Protein AF-A0A077SMU8-F1 (afdb_monomer)

Nearest PDB structures (foldseek):
  8tzp-assembly1_A  TM=6.523E-01  e=1.830E-11  Homo sapiens
  4f0a-assembly1_B  TM=5.949E-01  e=2.517E-11  Xenopus laevis
  8tzr-assembly1_A  TM=6.432E-01  e=3.222E-10  Homo sapiens
  7kc4-assembly1_D  TM=6.720E-01  e=1.859E-09  Homo sapiens

Sequence (281 aa):
MAVQECRTRFAQRQWNCVVKPRSMLRNALRQGSPEAGFVAASQMAGVAYSLLEACKREQFAGGYCGGNATTLSDRARGAAGSAAARWGQLQHTLQTLRVYMLLDDEAENDLAKARRLNSDIGLQVVLNMMSEYCGCRPSPGATCSLTCLGSTLSFSRVSKTIMSLYYSSVLLETNSSTDGTSQENTTNISLVHLQTPDYCQESHALGSPGTRGRRCEMRTIAQEVVNETGPHQDGACQYLCCGRGQRFETFRSPYKCLCSWSIAGFKCQTCHATRRLYFCL

InterPro domains:
  IPR005817 Wnt [PF00110] (1-280)
  IPR005817 Wnt [PTHR12027] (1-280)
  IPR005817 Wnt [SM00097] (1-281)

Mean predicted aligned error: 11.38 Å

Organism: NCBI:txid27933

Secondary structure (DSSP, 8-state):
-HHHHHHHHHTTSSS-S--SSHHHHHHHTTTT-HHHHHHHHHHHHHHHHHHHHHHHTT---SSTTS----SHHHHHTS-TTSHHHHHHHHHHHHHHHHHHHTTT--S-SHHHHHHHHHHHHHHHHHHHHHHTTEEE-PPTTS---EEE-SPPPPHHHHHHHHHHHHHT-EE----------------S---EES-----SSEETTTTEE-STT-EEB---GGG----TT-S--TTBHHHHTTTS-EEEEEEEEEEEEEEEEETTEEEEEEEEEEEEEEEE-

Radius of gyration: 24.4 Å; Cα contacts (8 Å, |Δi|>4): 422; chains: 1; bounding box: 60×56×70 Å

Solvent-accessible surface area (backbone atoms only — not comparable to full-atom values): 16009 Å² total; per-residue (Å²): 108,41,69,56,51,43,29,64,75,20,59,46,39,52,61,33,72,71,44,82,58,69,68,22,43,56,33,24,55,68,58,27,19,52,66,27,18,46,50,35,11,36,46,37,23,40,54,48,49,52,52,51,54,36,45,75,66,65,71,64,90,77,36,66,57,41,49,72,61,85,46,78,69,36,64,75,62,65,45,53,74,28,34,67,45,18,50,51,43,31,53,50,49,50,57,53,50,52,52,66,77,48,64,88,54,84,54,99,42,72,56,45,51,34,45,49,55,12,25,50,50,18,39,48,54,45,53,57,64,42,53,78,40,41,39,73,62,70,54,94,94,50,80,35,49,69,44,58,52,92,68,77,83,50,71,67,57,56,49,51,55,51,48,57,23,44,78,59,44,39,79,56,82,85,73,97,62,99,69,99,78,78,82,68,85,65,88,63,87,53,30,34,19,71,44,85,80,83,32,59,53,65,32,68,65,60,28,24,81,24,22,58,67,39,76,32,41,86,77,55,86,88,63,74,70,78,56,98,75,61,97,68,64,67,24,22,38,76,63,38,21,66,78,62,47,68,48,74,47,85,44,77,44,78,45,82,37,84,69,46,80,52,98,93,44,79,48,60,45,83,42,75,46,79,45,78,48,34,24,17,82

pLDDT: mean 77.64, std 17.82, range [36.31, 96.19]

Structure (mmCIF, N/CA/C/O backbone):
data_AF-A0A077SMU8-F1
#
_entry.id   AF-A0A077SMU8-F1
#
loop_
_atom_site.group_PDB
_atom_site.id
_atom_site.type_symbol
_atom_site.label_atom_id
_atom_site.label_alt_id
_atom_site.label_comp_id
_atom_site.label_asym_id
_atom_site.label_entity_id
_atom_site.label_seq_id
_atom_site.pdbx_PDB_ins_code
_atom_site.Cartn_x
_atom_site.Cartn_y
_atom_site.Cartn_z
_atom_site.occupancy
_atom_site.B_iso_or_equiv
_atom_site.auth_seq_id
_atom_site.auth_comp_id
_atom_site.auth_asym_id
_atom_site.auth_atom_id
_atom_site.pdbx_PDB_model_num
ATOM 1 N N . MET A 1 1 ? 1.283 -12.281 -3.930 1.00 87.12 1 MET A N 1
ATOM 2 C CA . MET A 1 1 ? 2.094 -11.402 -3.055 1.00 87.12 1 MET A CA 1
ATOM 3 C C . MET A 1 1 ? 1.603 -9.953 -3.036 1.00 87.12 1 MET A C 1
ATOM 5 O O . MET A 1 1 ? 1.148 -9.537 -1.983 1.00 87.12 1 MET A O 1
ATOM 9 N N . ALA A 1 2 ? 1.578 -9.218 -4.158 1.00 88.69 2 ALA A N 1
ATOM 10 C CA . ALA A 1 2 ? 1.186 -7.796 -4.201 1.00 88.69 2 ALA A CA 1
ATOM 11 C C . ALA A 1 2 ? -0.159 -7.474 -3.519 1.00 88.69 2 ALA A C 1
ATOM 13 O O . ALA A 1 2 ? -0.223 -6.624 -2.638 1.00 88.69 2 ALA A O 1
ATOM 14 N N . VAL A 1 3 ? -1.223 -8.214 -3.849 1.00 86.88 3 VAL A N 1
ATOM 15 C CA . VAL A 1 3 ? -2.557 -8.028 -3.240 1.00 86.88 3 VAL A CA 1
ATOM 16 C C . VAL A 1 3 ? -2.555 -8.291 -1.730 1.00 86.88 3 VAL A C 1
ATOM 18 O O . VAL A 1 3 ? -3.261 -7.622 -0.982 1.00 86.88 3 VAL A O 1
ATOM 21 N N . GLN A 1 4 ? -1.772 -9.269 -1.272 1.00 89.38 4 GLN A N 1
ATOM 22 C CA . GLN A 1 4 ? -1.683 -9.597 0.149 1.00 89.38 4 GLN A CA 1
ATOM 23 C C . GLN A 1 4 ? -0.966 -8.486 0.913 1.00 89.38 4 GLN A C 1
ATOM 25 O O . GLN A 1 4 ? -1.491 -8.029 1.920 1.00 89.38 4 GLN A O 1
ATOM 30 N N . GLU A 1 5 ? 0.173 -8.008 0.408 1.00 92.62 5 GLU A N 1
ATOM 31 C CA . GLU A 1 5 ? 0.863 -6.868 1.015 1.00 92.62 5 GLU A CA 1
ATOM 32 C C . GLU A 1 5 ? -0.008 -5.614 1.002 1.00 92.62 5 GLU A C 1
ATOM 34 O O . GLU A 1 5 ? -0.086 -4.938 2.015 1.00 92.62 5 GLU A O 1
ATOM 39 N N . CYS A 1 6 ? -0.743 -5.344 -0.077 1.00 91.50 6 CYS A N 1
ATOM 40 C CA . CYS A 1 6 ? -1.682 -4.227 -0.126 1.00 91.50 6 CYS A CA 1
ATOM 41 C C . CYS A 1 6 ? -2.720 -4.297 1.006 1.00 91.50 6 CYS A C 1
ATOM 43 O O . CYS A 1 6 ? -2.879 -3.343 1.762 1.00 91.50 6 CYS A O 1
ATOM 45 N N . ARG A 1 7 ? -3.353 -5.458 1.215 1.00 90.62 7 ARG A N 1
ATOM 46 C CA . ARG A 1 7 ? -4.271 -5.665 2.350 1.00 90.62 7 ARG A CA 1
ATOM 47 C C . ARG A 1 7 ? -3.581 -5.488 3.697 1.00 90.62 7 ARG A C 1
ATOM 49 O O . ARG A 1 7 ? -4.185 -4.928 4.600 1.00 90.62 7 ARG A O 1
ATOM 56 N N . THR A 1 8 ? -2.335 -5.936 3.833 1.00 90.94 8 THR A N 1
ATOM 57 C CA . THR A 1 8 ? -1.554 -5.769 5.064 1.00 90.94 8 THR A CA 1
ATOM 58 C C . THR A 1 8 ? -1.232 -4.299 5.337 1.00 90.94 8 THR A C 1
ATOM 60 O O . THR A 1 8 ? -1.476 -3.827 6.443 1.00 90.94 8 THR A O 1
ATOM 63 N N . ARG A 1 9 ? -0.717 -3.559 4.345 1.00 91.31 9 ARG A N 1
ATOM 64 C CA . ARG A 1 9 ? -0.330 -2.143 4.485 1.00 91.31 9 ARG A CA 1
ATOM 65 C C . ARG A 1 9 ? -1.524 -1.230 4.723 1.00 91.31 9 ARG A C 1
ATOM 67 O O . ARG A 1 9 ? -1.411 -0.276 5.479 1.00 91.31 9 ARG A O 1
ATOM 74 N N . PHE A 1 10 ? -2.662 -1.544 4.114 1.00 91.75 10 PHE A N 1
ATOM 75 C CA . PHE A 1 10 ? -3.859 -0.712 4.178 1.00 91.75 10 PHE A CA 1
ATOM 76 C C . PHE A 1 10 ? -4.897 -1.199 5.202 1.00 91.75 10 PHE A C 1
ATOM 78 O O . PHE A 1 10 ? -5.917 -0.543 5.387 1.00 91.75 10 PHE A O 1
ATOM 85 N N . ALA A 1 11 ? -4.657 -2.297 5.931 1.00 89.75 11 ALA A N 1
ATOM 86 C CA . ALA A 1 11 ? -5.635 -2.908 6.847 1.00 89.75 11 ALA A CA 1
ATOM 87 C C . ALA A 1 11 ? -6.303 -1.910 7.815 1.00 89.75 11 ALA A C 1
ATOM 89 O O . ALA A 1 11 ? -7.500 -2.009 8.102 1.00 89.75 11 ALA A O 1
ATOM 90 N N . GLN A 1 12 ? -5.527 -0.942 8.303 1.00 88.62 12 GLN A N 1
ATOM 91 C CA . GLN A 1 12 ? -5.940 0.058 9.287 1.00 88.62 12 GLN A CA 1
ATOM 92 C C . GLN A 1 12 ? -6.196 1.457 8.684 1.00 88.62 12 GLN A C 1
ATOM 94 O O . GLN A 1 12 ? -6.468 2.405 9.417 1.00 88.62 12 GLN A O 1
ATOM 99 N N . ARG A 1 13 ? -6.161 1.593 7.354 1.00 90.81 13 ARG A N 1
ATOM 100 C CA . ARG A 1 13 ? -6.419 2.844 6.617 1.00 90.81 13 ARG A CA 1
ATOM 101 C C . ARG A 1 13 ? -7.851 2.919 6.124 1.00 90.81 13 ARG A C 1
ATOM 103 O O . ARG A 1 13 ? -8.479 1.877 5.969 1.00 90.81 13 ARG A O 1
ATOM 110 N N . GLN A 1 14 ? -8.374 4.118 5.862 1.00 91.62 14 GLN A N 1
ATOM 111 C CA . GLN A 1 14 ? -9.761 4.314 5.411 1.00 91.62 14 GLN A CA 1
ATOM 112 C C . GLN A 1 14 ? -10.077 3.492 4.149 1.00 91.62 14 GLN A C 1
ATOM 114 O O . GLN A 1 14 ? -11.038 2.726 4.153 1.00 91.62 14 GLN A O 1
ATOM 119 N N . TRP A 1 15 ? -9.193 3.510 3.149 1.00 91.44 15 TRP A N 1
ATOM 120 C CA . TRP A 1 15 ? -9.163 2.493 2.098 1.00 91.44 15 TRP A CA 1
ATOM 121 C C . TRP A 1 15 ? -8.303 1.310 2.545 1.00 91.44 15 TRP A C 1
ATOM 123 O O . TRP A 1 15 ? -7.156 1.509 2.927 1.00 91.44 15 TRP A O 1
ATOM 133 N N . ASN A 1 16 ? -8.841 0.085 2.523 1.00 89.75 16 ASN A N 1
ATOM 134 C CA . ASN A 1 16 ? -8.190 -1.090 3.124 1.00 89.7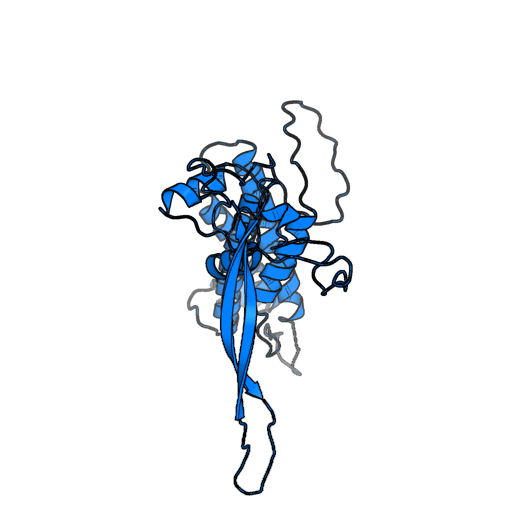5 16 ASN A CA 1
ATOM 135 C C . ASN A 1 16 ? -7.736 -2.170 2.132 1.00 89.75 16 ASN A C 1
ATOM 137 O O . ASN A 1 16 ? -7.407 -3.287 2.537 1.00 89.75 16 ASN A O 1
ATOM 141 N N . CYS A 1 17 ? -7.746 -1.869 0.832 1.00 88.06 17 CYS A N 1
ATOM 142 C CA . CYS A 1 17 ? -7.423 -2.822 -0.233 1.00 88.06 17 CYS A CA 1
ATOM 143 C C . CYS A 1 17 ? -8.282 -4.112 -0.229 1.00 88.06 17 CYS A C 1
ATOM 145 O O . CYS A 1 17 ? -7.929 -5.137 -0.831 1.00 88.06 17 CYS A O 1
ATOM 147 N N . VAL A 1 18 ? -9.436 -4.090 0.447 1.00 78.56 18 VAL A N 1
ATOM 148 C CA . VAL A 1 18 ? -10.435 -5.159 0.408 1.00 78.56 18 VAL A CA 1
ATOM 149 C C . VAL A 1 18 ? -11.574 -4.689 -0.471 1.00 78.56 18 VAL A C 1
ATOM 151 O O . VAL A 1 18 ? -12.480 -3.995 -0.031 1.00 78.56 18 VAL A O 1
ATOM 154 N N . VAL A 1 19 ? -11.516 -5.090 -1.736 1.00 67.31 19 VAL A N 1
ATOM 155 C CA . VAL A 1 19 ? -12.473 -4.636 -2.734 1.00 67.31 19 VAL A CA 1
ATOM 156 C C . VAL A 1 19 ? -13.193 -5.846 -3.327 1.00 67.31 19 VAL A C 1
ATOM 158 O O . VAL A 1 19 ? -12.579 -6.704 -3.970 1.00 67.31 19 VAL A O 1
ATOM 161 N N . LYS A 1 20 ? -14.493 -5.958 -3.041 1.00 65.19 20 LYS A N 1
ATOM 162 C CA . LYS A 1 20 ? -15.393 -6.984 -3.582 1.00 65.19 20 LYS A CA 1
ATOM 163 C C . LYS A 1 20 ? -16.655 -6.292 -4.098 1.00 65.19 20 LYS A C 1
ATOM 165 O O . LYS A 1 20 ? -17.237 -5.541 -3.324 1.00 65.19 20 LYS A O 1
ATOM 170 N N . PRO A 1 21 ? -17.124 -6.594 -5.322 1.00 68.31 21 PRO A N 1
ATOM 171 C CA . PRO A 1 21 ? -16.565 -7.517 -6.327 1.00 68.31 21 PRO A CA 1
ATOM 172 C C . PRO A 1 21 ? -15.272 -7.011 -7.003 1.00 68.31 21 PRO A C 1
ATOM 174 O O . PRO A 1 21 ? -14.878 -5.862 -6.837 1.00 68.31 21 PRO A O 1
ATOM 177 N N . ARG A 1 22 ? -14.599 -7.863 -7.801 1.00 68.94 22 ARG A N 1
ATOM 178 C CA . ARG A 1 22 ? -13.366 -7.494 -8.541 1.00 68.94 22 ARG A CA 1
ATOM 179 C C . ARG A 1 22 ? -13.539 -6.248 -9.429 1.00 68.94 22 ARG A C 1
ATOM 181 O O . ARG A 1 22 ? -12.567 -5.538 -9.660 1.00 68.94 22 ARG A O 1
ATOM 188 N N . SER A 1 23 ? -14.755 -5.959 -9.898 1.00 67.06 23 SER A N 1
ATOM 189 C CA . SER A 1 23 ? -15.069 -4.752 -10.676 1.00 67.06 23 SER A CA 1
ATOM 190 C C . SER A 1 23 ? -14.849 -3.456 -9.892 1.00 67.06 23 SER A C 1
ATOM 192 O O . SER A 1 23 ? -14.358 -2.490 -10.467 1.00 67.06 23 SER A O 1
ATOM 194 N N . MET A 1 24 ? -15.114 -3.437 -8.582 1.00 68.06 24 MET A N 1
ATOM 195 C CA . MET A 1 24 ? -14.815 -2.279 -7.736 1.00 68.06 24 MET A CA 1
ATOM 196 C C . MET A 1 24 ? -13.300 -2.030 -7.627 1.00 68.06 24 MET A C 1
ATOM 198 O O . MET A 1 24 ? -12.883 -0.882 -7.517 1.00 68.06 24 MET A O 1
ATOM 202 N N . LEU A 1 25 ? -12.459 -3.076 -7.690 1.00 71.88 25 LEU A N 1
ATOM 203 C CA . LEU A 1 25 ? -10.999 -2.909 -7.648 1.00 71.88 25 LEU A CA 1
ATOM 204 C C . LEU A 1 25 ? -10.525 -2.213 -8.919 1.00 71.88 25 LEU A C 1
ATOM 206 O O . LEU A 1 25 ? -9.748 -1.270 -8.851 1.00 71.88 25 LEU A O 1
ATOM 210 N N . ARG A 1 26 ? -11.041 -2.638 -10.077 1.00 76.94 26 ARG A N 1
ATOM 211 C CA . ARG A 1 26 ? -10.762 -1.977 -11.355 1.00 76.94 26 ARG A CA 1
ATOM 212 C C . ARG A 1 26 ? -11.173 -0.504 -11.325 1.00 76.94 26 ARG A C 1
ATOM 214 O O . ARG A 1 26 ? -10.426 0.330 -11.820 1.00 76.94 26 ARG A O 1
ATOM 221 N N . ASN A 1 27 ? -12.326 -0.189 -10.734 1.00 78.56 27 ASN A N 1
ATOM 222 C CA . ASN A 1 27 ? -12.785 1.193 -10.602 1.00 78.56 27 ASN A CA 1
ATOM 223 C C . ASN A 1 27 ? -11.860 2.007 -9.690 1.00 78.56 27 ASN A C 1
ATOM 225 O O . ASN A 1 27 ? -11.404 3.060 -10.111 1.00 78.56 27 ASN A O 1
ATOM 229 N N . ALA A 1 28 ? -11.486 1.482 -8.518 1.00 79.25 28 ALA A N 1
ATOM 230 C CA . ALA A 1 28 ? -10.533 2.134 -7.616 1.00 79.25 28 ALA A CA 1
ATOM 231 C C . ALA A 1 28 ? -9.201 2.466 -8.318 1.00 79.25 28 ALA A C 1
ATOM 233 O O . ALA A 1 28 ? -8.674 3.565 -8.172 1.00 79.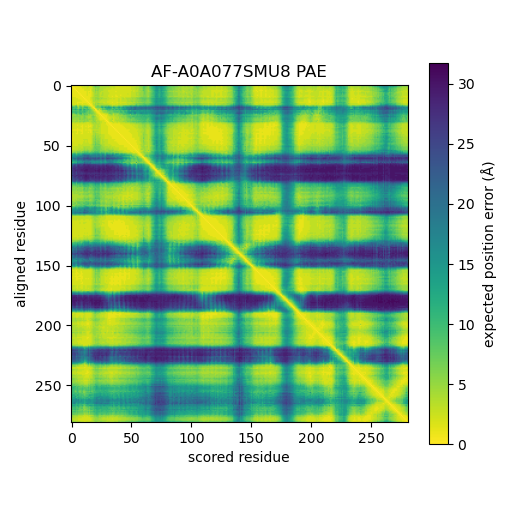25 28 ALA A O 1
ATOM 234 N N . LEU A 1 29 ? -8.697 1.557 -9.161 1.00 82.19 29 LEU A N 1
ATOM 235 C CA . LEU A 1 29 ? -7.476 1.771 -9.952 1.00 82.19 29 LEU A CA 1
ATOM 236 C C . LEU A 1 29 ? -7.628 2.778 -11.100 1.00 82.19 29 LEU A C 1
ATOM 238 O O . LEU A 1 29 ? -6.623 3.191 -11.685 1.00 82.19 29 LEU A O 1
ATOM 242 N N . ARG A 1 30 ? -8.860 3.164 -11.443 1.00 84.69 30 ARG A N 1
ATOM 243 C CA . ARG A 1 30 ? -9.164 4.206 -12.432 1.00 84.69 30 ARG A CA 1
ATOM 244 C C . ARG A 1 30 ? -9.367 5.587 -11.811 1.00 84.69 30 ARG A C 1
ATOM 246 O O . ARG A 1 30 ? -9.467 6.557 -12.546 1.00 84.69 30 ARG A O 1
ATOM 253 N N . GLN A 1 31 ? -9.368 5.690 -10.484 1.00 85.75 31 GLN A N 1
ATOM 254 C CA . GLN A 1 31 ? -9.528 6.971 -9.800 1.00 85.75 31 GLN A CA 1
ATOM 255 C C . GLN A 1 31 ? -8.233 7.793 -9.782 1.00 85.75 31 GLN A C 1
ATOM 257 O O . GLN A 1 31 ? -8.282 8.961 -9.434 1.00 85.75 31 GLN A O 1
ATOM 262 N N . GLY A 1 32 ? -7.069 7.218 -10.106 1.00 89.69 32 GLY A N 1
ATOM 263 C CA . GLY A 1 32 ? -5.802 7.957 -10.034 1.00 89.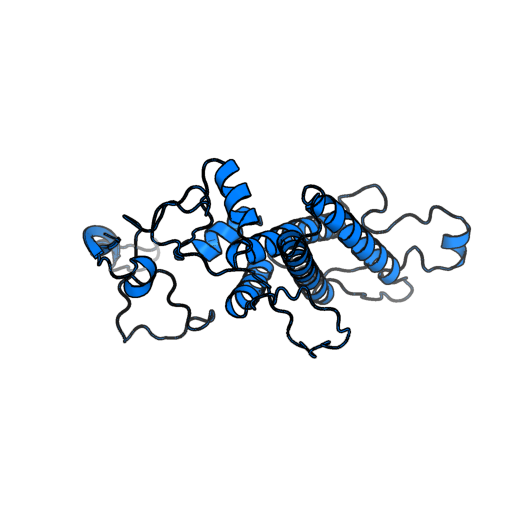69 32 GLY A CA 1
ATOM 264 C C . GLY A 1 32 ? -5.478 8.455 -8.620 1.00 89.69 32 GLY A C 1
ATOM 265 O O . GLY A 1 32 ? -4.856 9.496 -8.467 1.00 89.69 32 GLY A O 1
ATOM 266 N N . SER A 1 33 ? -5.925 7.744 -7.583 1.00 93.62 33 SER A N 1
ATOM 267 C CA . SER A 1 33 ? -5.628 8.072 -6.188 1.00 93.62 33 SER A CA 1
ATOM 268 C C . SER A 1 33 ? -4.224 7.611 -5.769 1.00 93.62 33 SER A C 1
ATOM 270 O O . SER A 1 33 ? -3.633 6.760 -6.448 1.00 93.62 33 SER A O 1
ATOM 272 N N . PRO A 1 34 ? -3.684 8.089 -4.630 1.00 94.12 34 PRO A N 1
ATOM 273 C CA . PRO A 1 34 ? -2.450 7.549 -4.057 1.00 94.12 34 PRO A CA 1
ATOM 274 C C . PRO A 1 34 ? -2.492 6.020 -3.893 1.00 94.12 34 PRO A C 1
ATOM 276 O O . PRO A 1 34 ? -1.506 5.326 -4.145 1.00 94.12 34 PRO A O 1
ATOM 279 N N . GLU A 1 35 ? -3.652 5.466 -3.530 1.00 93.19 35 GLU A N 1
ATOM 280 C CA . GLU A 1 35 ? -3.874 4.022 -3.394 1.00 93.19 35 GLU A CA 1
ATOM 281 C C . GLU A 1 35 ? -3.729 3.303 -4.737 1.00 93.19 35 GLU A C 1
ATOM 283 O O . GLU A 1 35 ? -3.091 2.249 -4.813 1.00 93.19 35 GLU A O 1
ATOM 288 N N . ALA A 1 36 ? -4.279 3.881 -5.809 1.00 92.44 36 ALA A N 1
ATOM 289 C CA . ALA A 1 36 ? -4.113 3.350 -7.156 1.00 92.44 36 ALA A CA 1
ATOM 290 C C . ALA A 1 36 ? -2.636 3.354 -7.578 1.00 92.44 36 ALA A C 1
ATOM 292 O O . ALA A 1 36 ? -2.162 2.364 -8.144 1.00 92.44 36 ALA A O 1
ATOM 293 N N . GLY A 1 37 ? -1.897 4.414 -7.234 1.00 93.94 37 GLY A N 1
ATOM 294 C CA . GLY A 1 37 ? -0.454 4.497 -7.455 1.00 93.94 37 GLY A CA 1
ATOM 295 C C . GLY A 1 37 ? 0.326 3.419 -6.703 1.00 93.94 37 GLY A C 1
ATOM 296 O O . GLY A 1 37 ? 1.127 2.701 -7.306 1.00 93.94 37 GLY A O 1
ATOM 297 N N . PHE A 1 38 ? 0.029 3.215 -5.415 1.00 94.75 38 PHE A N 1
ATOM 298 C CA . PHE A 1 38 ? 0.631 2.138 -4.623 1.00 94.75 38 PHE A CA 1
ATOM 299 C C . PHE A 1 38 ? 0.355 0.758 -5.230 1.00 94.75 38 PHE A C 1
ATOM 301 O O . PHE A 1 38 ? 1.256 -0.087 -5.282 1.00 94.75 38 PHE A O 1
ATOM 308 N N . VAL A 1 39 ? -0.878 0.501 -5.682 1.00 92.81 39 VAL A N 1
ATOM 309 C CA . VAL A 1 39 ? -1.236 -0.790 -6.282 1.00 92.81 39 VAL A CA 1
ATOM 310 C C . VAL A 1 39 ? -0.505 -1.002 -7.603 1.00 92.81 39 VAL A C 1
ATOM 312 O O . VAL A 1 39 ? 0.045 -2.086 -7.788 1.00 92.81 39 VAL A O 1
ATOM 315 N N . ALA A 1 40 ? -0.447 0.002 -8.482 1.00 91.88 40 ALA A N 1
ATOM 316 C CA . ALA A 1 40 ? 0.282 -0.086 -9.749 1.00 91.88 40 ALA A CA 1
ATOM 317 C C . ALA A 1 40 ? 1.774 -0.389 -9.517 1.00 91.88 40 ALA A C 1
ATOM 319 O O . ALA A 1 40 ? 2.303 -1.371 -10.047 1.00 91.88 40 ALA A O 1
ATOM 320 N N . ALA A 1 41 ? 2.417 0.370 -8.622 1.00 94.62 41 ALA A N 1
ATOM 321 C CA . ALA A 1 41 ? 3.803 0.140 -8.222 1.00 94.62 41 ALA A CA 1
ATOM 322 C C . ALA A 1 41 ? 4.005 -1.271 -7.646 1.00 94.62 41 ALA A C 1
ATOM 324 O O . ALA A 1 41 ? 4.902 -2.005 -8.060 1.00 94.62 41 ALA A O 1
ATOM 325 N N . SER A 1 42 ? 3.136 -1.695 -6.725 1.00 94.50 42 SER A N 1
ATOM 326 C CA . SER A 1 42 ? 3.225 -3.007 -6.071 1.00 94.50 42 SER A CA 1
ATOM 327 C C . SER A 1 42 ? 2.968 -4.175 -7.025 1.00 94.50 42 SER A C 1
ATOM 329 O O . SER A 1 42 ? 3.549 -5.247 -6.851 1.00 94.50 42 SER A O 1
ATOM 331 N N . GLN A 1 43 ? 2.094 -4.008 -8.018 1.00 91.94 43 GLN A N 1
ATOM 332 C CA . GLN A 1 43 ? 1.833 -5.023 -9.040 1.00 91.94 43 GLN A CA 1
ATOM 333 C C . GLN A 1 43 ? 3.054 -5.217 -9.933 1.00 91.94 43 GLN A C 1
ATOM 335 O O . GLN A 1 43 ? 3.513 -6.354 -10.072 1.00 91.94 43 GLN A O 1
ATOM 340 N N . MET A 1 44 ? 3.620 -4.126 -10.460 1.00 92.06 44 MET A N 1
ATOM 341 C CA . MET A 1 44 ? 4.827 -4.199 -11.284 1.00 92.06 44 MET A CA 1
ATOM 342 C C . MET A 1 44 ? 6.006 -4.758 -10.484 1.00 92.06 44 MET A C 1
ATOM 344 O O . MET A 1 44 ? 6.686 -5.681 -10.934 1.00 92.06 44 MET A O 1
ATOM 348 N N . ALA A 1 45 ? 6.180 -4.296 -9.245 1.00 93.31 45 ALA A N 1
ATOM 349 C CA . ALA A 1 45 ? 7.166 -4.846 -8.328 1.00 93.31 45 ALA A CA 1
ATOM 350 C C . ALA A 1 45 ? 6.961 -6.352 -8.092 1.00 93.31 45 ALA A C 1
ATOM 352 O O . ALA A 1 45 ? 7.926 -7.105 -8.036 1.00 93.31 45 ALA A O 1
ATOM 353 N N . GLY A 1 46 ? 5.716 -6.821 -7.973 1.00 92.25 46 GLY A N 1
ATOM 354 C CA . GLY A 1 46 ? 5.400 -8.240 -7.791 1.00 92.25 46 GLY A CA 1
ATOM 355 C C . GLY A 1 46 ? 5.776 -9.103 -8.996 1.00 92.25 46 GLY A C 1
ATOM 356 O O . GLY A 1 46 ? 6.325 -10.192 -8.814 1.00 92.25 46 GLY A O 1
ATOM 357 N N . VAL A 1 47 ? 5.516 -8.613 -10.213 1.00 90.56 47 VAL A N 1
ATOM 358 C CA . VAL A 1 47 ? 5.942 -9.270 -11.462 1.00 90.56 47 VAL A CA 1
ATOM 359 C C . VAL A 1 47 ? 7.465 -9.324 -11.524 1.00 90.56 47 VAL A C 1
ATOM 361 O O . VAL A 1 47 ? 8.030 -10.403 -11.705 1.00 90.56 47 VAL A O 1
ATOM 364 N N . ALA A 1 48 ? 8.125 -8.187 -11.289 1.00 88.44 48 ALA A N 1
ATOM 365 C CA . ALA A 1 48 ? 9.576 -8.100 -11.327 1.00 88.44 48 ALA A CA 1
ATOM 366 C C . ALA A 1 48 ? 10.238 -9.022 -10.307 1.00 88.44 48 ALA A C 1
ATOM 368 O O . ALA A 1 48 ? 11.099 -9.826 -10.656 1.00 88.44 48 ALA A O 1
ATOM 369 N N . TYR A 1 49 ? 9.763 -8.968 -9.065 1.00 88.69 49 TYR A N 1
ATOM 370 C CA . TYR A 1 49 ? 10.223 -9.813 -7.976 1.00 88.69 49 TYR A CA 1
ATOM 371 C C . TYR A 1 49 ? 10.083 -11.302 -8.301 1.00 88.69 49 TYR A C 1
ATOM 373 O O . TYR A 1 49 ? 11.010 -12.073 -8.069 1.00 88.69 49 TYR A O 1
ATOM 381 N N . SER A 1 50 ? 8.936 -11.708 -8.854 1.00 87.19 50 SER A N 1
ATOM 382 C CA . SER A 1 50 ? 8.676 -13.113 -9.183 1.00 87.19 50 SER A CA 1
ATOM 383 C C . SER A 1 50 ? 9.586 -13.607 -10.306 1.00 87.19 50 SER A C 1
ATOM 385 O O . SER A 1 50 ? 10.118 -14.711 -10.206 1.00 87.19 50 SER A O 1
ATOM 387 N N . LEU A 1 51 ? 9.803 -12.788 -11.344 1.00 82.62 51 LEU A N 1
ATOM 388 C CA . LEU A 1 51 ? 10.722 -13.123 -12.431 1.00 82.62 51 LEU A CA 1
ATOM 389 C C . LEU A 1 51 ? 12.159 -13.244 -11.914 1.00 82.62 51 LEU A C 1
ATOM 391 O O . LEU A 1 51 ? 12.821 -14.241 -12.181 1.00 82.62 51 LEU A O 1
ATOM 395 N N . LEU A 1 52 ? 12.617 -12.274 -11.122 1.00 79.00 52 LEU A N 1
ATOM 396 C CA . LEU A 1 52 ? 13.959 -12.275 -10.541 1.00 79.00 52 LEU A CA 1
ATOM 397 C C . LEU A 1 52 ? 14.197 -13.484 -9.620 1.00 79.00 52 LEU A C 1
ATOM 399 O O . LEU A 1 52 ? 15.236 -14.135 -9.722 1.00 79.00 52 LEU A O 1
ATOM 403 N N . GLU A 1 53 ? 13.235 -13.831 -8.763 1.00 78.69 53 GLU A N 1
ATOM 404 C CA . GLU A 1 53 ? 13.344 -14.994 -7.870 1.00 78.69 53 GLU A CA 1
ATOM 405 C C . GLU A 1 53 ? 13.342 -16.319 -8.649 1.00 78.69 53 GLU A C 1
ATOM 407 O O . GLU A 1 53 ? 14.087 -17.240 -8.315 1.00 78.69 53 GLU A O 1
ATOM 412 N N . ALA A 1 54 ? 12.550 -16.421 -9.716 1.00 78.69 54 ALA A N 1
ATOM 413 C CA . ALA A 1 54 ? 12.561 -17.590 -10.589 1.00 78.69 54 ALA A CA 1
ATOM 414 C C . ALA A 1 54 ? 13.871 -17.700 -11.391 1.00 78.69 54 ALA A C 1
ATOM 416 O O . ALA A 1 54 ? 14.408 -18.799 -11.533 1.00 78.69 54 ALA A O 1
ATOM 417 N N . CYS A 1 55 ? 14.435 -16.573 -11.837 1.00 73.75 55 CYS A N 1
ATOM 418 C CA . CYS A 1 55 ? 15.757 -16.522 -12.459 1.00 73.75 55 CYS A CA 1
ATOM 419 C C . CYS A 1 55 ? 16.870 -16.942 -11.497 1.00 73.75 55 CYS A C 1
ATOM 421 O O . CYS A 1 55 ? 17.751 -17.706 -11.883 1.00 73.75 55 CYS A O 1
ATOM 423 N N . LYS A 1 56 ? 16.798 -16.518 -10.230 1.00 72.12 56 LYS A N 1
ATOM 424 C CA . LYS A 1 56 ? 17.716 -16.960 -9.169 1.00 72.12 56 LYS A CA 1
ATOM 425 C C . LYS A 1 56 ? 17.680 -18.478 -8.956 1.00 72.12 56 LYS A C 1
ATOM 427 O O . LYS A 1 56 ? 18.696 -19.062 -8.598 1.00 72.12 56 LYS A O 1
ATOM 432 N N . ARG A 1 57 ? 16.519 -19.110 -9.141 1.00 73.12 57 ARG A N 1
ATOM 433 C CA . ARG A 1 57 ? 16.316 -20.558 -8.956 1.00 73.12 57 ARG A CA 1
ATOM 434 C C . ARG A 1 57 ? 16.525 -21.377 -10.233 1.00 73.12 57 ARG A C 1
ATOM 436 O O . ARG A 1 57 ? 16.225 -22.566 -10.216 1.00 73.12 57 ARG A O 1
ATOM 443 N N . GLU A 1 58 ? 16.964 -20.747 -11.325 1.00 66.50 58 GLU A N 1
ATOM 444 C CA . GLU A 1 58 ? 17.114 -21.375 -12.647 1.00 66.50 58 GLU A CA 1
ATOM 445 C C . GLU A 1 58 ? 15.822 -22.059 -13.147 1.00 66.50 58 GLU A C 1
ATOM 447 O O . GLU A 1 58 ? 15.848 -23.018 -13.911 1.00 66.50 58 GLU A O 1
ATOM 452 N N . GLN A 1 59 ? 14.654 -21.551 -12.733 1.00 61.34 59 GLN A N 1
ATOM 453 C CA . GLN A 1 59 ? 13.348 -22.169 -13.010 1.00 61.34 59 GLN A CA 1
ATOM 454 C C . GLN A 1 59 ? 12.792 -21.857 -14.410 1.00 61.34 59 GLN A C 1
ATOM 456 O O . GLN A 1 59 ? 11.704 -22.318 -14.752 1.00 61.34 59 GLN A O 1
ATOM 461 N N . PHE A 1 60 ? 13.519 -21.091 -15.226 1.00 57.00 60 PHE A N 1
ATOM 462 C CA . PHE A 1 60 ? 13.124 -20.738 -16.589 1.00 57.00 60 PHE A CA 1
ATOM 463 C C . PHE A 1 60 ? 14.091 -21.317 -17.624 1.00 57.00 60 PHE A C 1
ATOM 465 O O . PHE A 1 60 ? 15.245 -20.903 -17.713 1.00 57.00 60 PHE A O 1
ATOM 472 N N . ALA A 1 61 ? 13.579 -22.198 -18.486 1.00 49.53 61 ALA A N 1
ATOM 473 C CA . ALA A 1 61 ? 14.199 -22.503 -19.770 1.00 49.53 61 ALA A CA 1
ATOM 474 C C . ALA A 1 61 ? 13.765 -21.432 -20.791 1.00 49.53 61 ALA A C 1
ATOM 476 O O . ALA A 1 61 ? 12.568 -21.223 -20.970 1.00 49.53 61 ALA A O 1
ATOM 477 N N . GLY A 1 62 ? 14.705 -20.734 -21.447 1.00 53.06 62 GLY A N 1
ATOM 478 C CA . GLY A 1 62 ? 14.368 -19.842 -22.576 1.00 53.06 62 GLY A CA 1
ATOM 479 C C . GLY A 1 62 ? 14.958 -18.426 -22.595 1.00 53.06 62 GLY A C 1
ATOM 480 O O . GLY A 1 62 ? 14.377 -17.549 -23.219 1.00 53.06 62 GLY A O 1
ATOM 481 N N . GLY A 1 63 ? 16.090 -18.144 -21.948 1.00 58.31 63 GLY A N 1
ATOM 482 C CA . GLY A 1 63 ? 16.787 -16.858 -22.127 1.00 58.31 63 GLY A CA 1
ATOM 483 C C . GLY A 1 63 ? 16.135 -15.618 -21.504 1.00 58.31 63 GLY A C 1
ATOM 484 O O . GLY A 1 63 ? 16.760 -14.561 -21.508 1.00 58.31 63 GLY A O 1
ATOM 485 N N . TYR A 1 64 ? 14.957 -15.742 -20.884 1.00 61.12 64 TYR A N 1
ATOM 486 C CA . TYR A 1 64 ? 14.276 -14.672 -20.131 1.00 61.12 64 TYR A CA 1
ATOM 487 C C . TYR A 1 64 ? 15.087 -14.150 -18.932 1.00 61.12 64 TYR A C 1
ATOM 489 O O . TYR A 1 64 ? 14.985 -12.987 -18.557 1.00 61.12 64 TYR A O 1
ATOM 497 N N . CYS A 1 65 ? 15.930 -15.009 -18.360 1.00 61.94 65 CYS A N 1
ATOM 498 C CA . CYS A 1 65 ? 16.880 -14.683 -17.291 1.00 61.94 65 CYS A CA 1
ATOM 499 C C . CYS A 1 65 ? 18.287 -14.351 -17.823 1.00 61.94 65 CYS A C 1
ATOM 501 O O . CYS A 1 65 ? 19.228 -14.181 -17.047 1.00 61.94 65 CYS A O 1
ATOM 503 N N . GLY A 1 66 ? 18.424 -14.297 -19.153 1.00 57.44 66 GLY A N 1
ATOM 504 C CA . GLY A 1 66 ? 19.681 -14.251 -19.888 1.00 57.44 66 GLY A CA 1
ATOM 505 C C . GLY A 1 66 ? 20.325 -15.636 -20.065 1.00 57.44 66 GLY A C 1
ATOM 506 O O . GLY A 1 66 ? 20.827 -16.217 -19.107 1.00 57.44 66 GLY A O 1
ATOM 507 N N . GLY A 1 67 ? 20.358 -16.133 -21.309 1.00 52.25 67 GLY A N 1
ATOM 508 C CA . GLY A 1 67 ? 21.120 -17.319 -21.760 1.00 52.25 67 GLY A CA 1
ATOM 509 C C . GLY A 1 67 ? 20.281 -18.241 -22.663 1.00 52.25 67 GLY A C 1
ATOM 510 O O . GLY A 1 67 ? 19.230 -18.708 -22.247 1.00 52.25 67 GLY A O 1
ATOM 511 N N . ASN A 1 68 ? 20.611 -18.516 -23.928 1.00 44.50 68 ASN A N 1
ATOM 512 C CA . ASN A 1 68 ? 21.912 -18.837 -24.519 1.00 44.50 68 ASN A CA 1
ATOM 513 C C . ASN A 1 68 ? 22.319 -17.876 -25.648 1.00 44.50 68 ASN A C 1
ATOM 515 O O . ASN A 1 68 ? 21.463 -17.364 -26.360 1.00 44.50 68 ASN A O 1
ATOM 519 N N . ALA A 1 69 ? 23.629 -17.708 -25.860 1.00 46.91 69 ALA A N 1
ATOM 520 C CA . ALA A 1 69 ? 24.190 -17.156 -27.093 1.00 46.91 69 ALA A CA 1
ATOM 521 C C . ALA A 1 69 ? 23.652 -17.949 -28.297 1.00 46.91 69 ALA A C 1
ATOM 523 O O . ALA A 1 69 ? 24.093 -19.071 -28.557 1.00 46.91 69 ALA A O 1
ATOM 524 N N . THR A 1 70 ? 22.660 -17.398 -28.993 1.00 46.00 70 THR A N 1
ATOM 525 C CA . THR A 1 70 ? 22.031 -18.041 -30.153 1.00 46.00 70 THR A CA 1
ATOM 526 C C . THR A 1 70 ? 22.882 -17.899 -31.410 1.00 46.00 70 THR A C 1
ATOM 528 O O . THR A 1 70 ? 22.714 -18.681 -32.342 1.00 46.00 70 THR A O 1
ATOM 531 N N . THR A 1 71 ? 23.839 -16.964 -31.434 1.00 47.91 71 THR A N 1
ATOM 532 C CA . THR A 1 71 ? 24.721 -16.747 -32.585 1.00 47.91 71 THR A CA 1
ATOM 533 C C . THR A 1 71 ? 26.175 -17.113 -32.280 1.00 47.91 71 THR A C 1
ATOM 535 O O . THR A 1 71 ? 26.694 -16.879 -31.186 1.00 47.91 71 THR A O 1
ATOM 538 N N . LEU A 1 72 ? 26.877 -17.662 -33.277 1.00 47.22 72 LEU A N 1
ATOM 539 C CA . LEU A 1 72 ? 28.326 -17.909 -33.220 1.00 47.22 72 LEU A CA 1
ATOM 540 C C . LEU A 1 72 ? 29.120 -16.616 -32.921 1.00 47.22 72 LEU A C 1
ATOM 542 O O . LEU A 1 72 ? 30.181 -16.677 -32.303 1.00 47.22 72 LEU A O 1
ATOM 546 N N . SER A 1 73 ? 28.567 -15.444 -33.268 1.00 49.56 73 SER A N 1
ATOM 547 C CA . SER A 1 73 ? 29.169 -14.130 -32.997 1.00 49.56 73 SER A CA 1
ATOM 548 C C . SER A 1 73 ? 29.168 -13.743 -31.510 1.00 49.56 73 SER A C 1
ATOM 550 O O . SER A 1 73 ? 30.060 -13.027 -31.055 1.00 49.56 73 SER A O 1
ATOM 552 N N . ASP A 1 74 ? 28.196 -14.243 -30.742 1.00 48.12 74 ASP A N 1
ATOM 553 C CA . ASP A 1 74 ? 28.031 -13.942 -29.317 1.00 48.12 74 ASP A CA 1
ATOM 554 C C . ASP A 1 74 ? 28.954 -14.795 -28.434 1.00 48.12 74 ASP A C 1
ATOM 556 O O . ASP A 1 74 ? 29.378 -14.352 -27.363 1.00 48.12 74 ASP A O 1
ATOM 560 N N . ARG A 1 75 ? 29.339 -15.988 -28.918 1.00 46.72 75 ARG A N 1
ATOM 561 C CA . ARG A 1 75 ? 30.405 -16.810 -28.316 1.00 46.72 75 ARG A CA 1
ATOM 562 C C . ARG A 1 75 ? 31.793 -16.202 -28.527 1.00 46.72 75 ARG A C 1
ATOM 564 O O . ARG A 1 75 ? 32.608 -16.255 -27.613 1.00 46.72 75 ARG A O 1
ATOM 571 N N . ALA A 1 76 ? 32.044 -15.583 -29.683 1.00 45.34 76 ALA A N 1
ATOM 572 C CA . ALA A 1 76 ? 33.340 -14.983 -30.014 1.00 45.34 76 ALA A CA 1
ATOM 573 C C . ALA A 1 76 ? 33.671 -13.718 -29.191 1.00 45.34 76 ALA A C 1
ATOM 575 O O . ALA A 1 76 ? 34.840 -13.394 -29.012 1.00 45.34 76 ALA A O 1
ATOM 576 N N . ARG A 1 77 ? 32.658 -13.014 -28.660 1.00 49.06 77 ARG A N 1
ATOM 577 C CA . ARG A 1 77 ? 32.829 -11.776 -27.872 1.00 49.06 77 ARG A CA 1
ATOM 578 C C . ARG A 1 77 ? 32.870 -11.973 -26.350 1.00 49.06 77 ARG A C 1
ATOM 580 O O . ARG A 1 77 ? 33.009 -10.988 -25.635 1.00 49.06 77 ARG A O 1
ATOM 587 N N . GLY A 1 78 ? 32.692 -13.191 -25.824 1.00 46.34 78 GLY A N 1
ATOM 588 C CA . GLY A 1 78 ? 32.714 -13.480 -24.373 1.00 46.34 78 GLY A CA 1
ATOM 589 C C . GLY A 1 78 ? 31.631 -12.784 -23.519 1.00 46.34 78 GLY A C 1
ATOM 590 O O . GLY A 1 78 ? 31.511 -13.056 -22.326 1.00 46.34 78 GLY A O 1
ATOM 591 N N . ALA A 1 79 ? 30.814 -11.905 -24.109 1.00 48.28 79 ALA A N 1
ATOM 592 C CA . ALA A 1 79 ? 29.912 -11.001 -23.397 1.00 48.28 79 ALA A CA 1
ATOM 593 C C . ALA A 1 79 ? 28.517 -11.594 -23.140 1.00 48.28 79 ALA A C 1
ATOM 595 O O . ALA A 1 79 ? 27.924 -11.306 -22.100 1.00 48.28 79 ALA A O 1
ATOM 596 N N . ALA A 1 80 ? 28.013 -12.465 -24.023 1.00 47.84 80 ALA A N 1
ATOM 597 C CA . ALA A 1 80 ? 26.653 -13.018 -23.955 1.00 47.84 80 ALA A CA 1
ATOM 598 C C . ALA A 1 80 ? 26.417 -14.017 -22.800 1.00 47.84 80 ALA A C 1
ATOM 600 O O . ALA A 1 80 ? 25.283 -14.407 -22.537 1.00 47.84 80 ALA A O 1
ATOM 601 N N . GLY A 1 81 ? 27.481 -14.405 -22.089 1.00 52.91 81 GLY A N 1
ATOM 602 C CA . GLY A 1 81 ? 27.435 -15.212 -20.865 1.00 52.91 81 GLY A CA 1
ATOM 603 C C . GLY A 1 81 ? 27.839 -14.449 -19.598 1.00 52.91 81 GLY A C 1
ATOM 604 O O . GLY A 1 81 ? 27.948 -15.057 -18.533 1.00 52.91 81 GLY A O 1
ATOM 605 N N . SER A 1 82 ? 28.092 -13.139 -19.683 1.00 58.75 82 SER A N 1
ATOM 606 C CA . SER A 1 82 ? 28.466 -12.329 -18.519 1.00 58.75 82 SER A CA 1
ATOM 607 C C . SER A 1 82 ? 27.249 -12.009 -17.641 1.00 58.75 82 SER A C 1
ATOM 609 O O . SER A 1 82 ? 26.121 -11.895 -18.126 1.00 58.75 82 SER A O 1
ATOM 611 N N . ALA A 1 83 ? 27.457 -11.829 -16.334 1.00 61.88 83 ALA A N 1
ATOM 612 C CA . ALA A 1 83 ? 26.387 -11.390 -15.433 1.00 61.88 83 ALA A CA 1
ATOM 613 C C . ALA A 1 83 ? 25.795 -10.029 -15.817 1.00 61.88 83 ALA A C 1
ATOM 615 O O . ALA A 1 83 ? 24.592 -9.845 -15.671 1.00 61.88 83 ALA A O 1
ATOM 616 N N . ALA A 1 84 ? 26.610 -9.120 -16.361 1.00 64.31 84 ALA A N 1
ATOM 617 C CA . ALA A 1 84 ? 26.151 -7.822 -16.846 1.00 64.31 84 ALA A CA 1
ATOM 618 C C . ALA A 1 84 ? 25.174 -7.965 -18.026 1.00 64.31 84 ALA A C 1
ATOM 620 O O . ALA A 1 84 ? 24.117 -7.339 -18.026 1.00 64.31 84 ALA A O 1
ATOM 621 N N . ALA A 1 85 ? 25.472 -8.844 -18.989 1.00 65.75 85 ALA A N 1
ATOM 622 C CA . ALA A 1 85 ? 24.575 -9.109 -20.114 1.00 65.75 85 ALA A CA 1
ATOM 623 C C . ALA A 1 85 ? 23.264 -9.779 -19.671 1.00 65.75 85 ALA A C 1
ATOM 625 O O . ALA A 1 85 ? 22.191 -9.387 -20.126 1.00 65.75 85 ALA A O 1
ATOM 626 N N . ARG A 1 86 ? 23.328 -10.746 -18.742 1.00 68.94 86 ARG A N 1
ATOM 627 C CA . ARG A 1 86 ? 22.120 -11.371 -18.171 1.00 68.94 86 ARG A CA 1
ATOM 628 C C . ARG A 1 86 ? 21.247 -10.364 -17.425 1.00 68.94 86 ARG A C 1
ATOM 630 O O . ARG A 1 86 ? 20.034 -10.347 -17.613 1.00 68.94 86 ARG A O 1
ATOM 637 N N . TRP A 1 87 ? 21.866 -9.503 -16.620 1.00 71.00 87 TRP A N 1
ATOM 638 C CA . TRP A 1 87 ? 21.172 -8.435 -15.907 1.00 71.00 87 TRP A CA 1
ATOM 639 C C . TRP A 1 87 ? 20.517 -7.437 -16.871 1.00 71.00 87 TRP A C 1
ATOM 641 O O . TRP A 1 87 ? 19.342 -7.117 -16.705 1.00 71.00 87 TRP A O 1
ATOM 651 N N . GLY A 1 88 ? 21.222 -7.025 -17.930 1.00 72.38 88 GLY A N 1
ATOM 652 C CA . GLY A 1 88 ? 20.667 -6.162 -18.978 1.00 72.38 88 GLY A CA 1
ATOM 653 C C . GLY A 1 88 ? 19.473 -6.788 -19.713 1.00 72.38 88 GLY A C 1
ATOM 654 O O . GLY A 1 88 ? 18.450 -6.130 -19.899 1.00 72.38 88 GLY A O 1
ATOM 655 N N . GLN A 1 89 ? 19.544 -8.078 -20.064 1.00 74.25 89 GLN A N 1
ATOM 656 C CA . GLN A 1 89 ? 18.430 -8.804 -20.694 1.00 74.25 89 GLN A CA 1
ATOM 657 C C . GLN A 1 89 ? 17.208 -8.903 -19.770 1.00 74.25 89 GLN A C 1
ATOM 659 O O . GLN A 1 89 ? 16.064 -8.771 -20.213 1.00 74.25 89 GLN A O 1
ATOM 664 N N . LEU A 1 90 ? 17.443 -9.123 -18.477 1.00 75.69 90 LEU A N 1
ATOM 665 C CA . LEU A 1 90 ? 16.387 -9.183 -17.476 1.00 75.69 90 LEU A CA 1
ATOM 666 C C . LEU A 1 90 ? 15.714 -7.818 -17.292 1.00 75.69 90 LEU A C 1
ATOM 668 O O . LEU A 1 90 ? 14.487 -7.738 -17.299 1.00 75.69 90 LEU A O 1
ATOM 672 N N . GLN A 1 91 ? 16.495 -6.738 -17.217 1.00 77.62 91 GLN A N 1
ATOM 673 C CA . GLN A 1 91 ? 15.965 -5.372 -17.206 1.00 77.62 91 GLN A CA 1
ATOM 674 C C . GLN A 1 91 ? 15.120 -5.085 -18.454 1.00 77.62 91 GLN A C 1
ATOM 676 O O . GLN A 1 91 ? 14.015 -4.557 -18.331 1.00 77.62 91 GLN A O 1
ATOM 681 N N . HIS A 1 92 ? 15.585 -5.491 -19.641 1.00 81.56 92 HIS A N 1
ATOM 682 C CA . HIS A 1 92 ? 14.818 -5.351 -20.880 1.00 81.56 92 HIS A CA 1
ATOM 683 C C . HIS A 1 92 ? 13.502 -6.143 -20.835 1.00 81.56 92 HIS A C 1
ATOM 685 O O . HIS A 1 92 ? 12.443 -5.595 -21.124 1.00 81.56 92 HIS A O 1
ATOM 691 N N . THR A 1 93 ? 13.540 -7.399 -20.386 1.00 82.50 93 THR A N 1
ATOM 692 C CA . THR A 1 93 ? 12.343 -8.248 -20.246 1.00 82.50 93 THR A CA 1
ATOM 693 C C . THR A 1 93 ? 11.317 -7.616 -19.304 1.00 82.50 93 THR A C 1
ATOM 695 O O . THR A 1 93 ? 10.126 -7.577 -19.609 1.00 82.50 93 THR A O 1
ATOM 698 N N . LEU A 1 94 ? 11.768 -7.069 -18.173 1.00 84.50 94 LEU A N 1
ATOM 699 C CA . LEU A 1 94 ? 10.905 -6.379 -17.214 1.00 84.50 94 LEU A CA 1
ATOM 700 C C . LEU A 1 94 ? 10.298 -5.096 -17.789 1.00 84.50 94 LEU A C 1
ATOM 702 O O . LEU A 1 94 ? 9.116 -4.826 -17.570 1.00 84.50 94 LEU A O 1
ATOM 706 N N . GLN A 1 95 ? 11.078 -4.347 -18.567 1.00 83.06 95 GLN A N 1
ATOM 707 C CA . GLN A 1 95 ? 10.608 -3.169 -19.291 1.00 83.06 95 GLN A CA 1
ATOM 708 C C . GLN A 1 95 ? 9.526 -3.532 -20.321 1.00 83.06 95 GLN A C 1
ATOM 710 O O . GLN A 1 95 ? 8.531 -2.817 -20.448 1.00 83.06 95 GLN A O 1
ATOM 715 N N . THR A 1 96 ? 9.684 -4.655 -21.025 1.00 83.25 96 THR A N 1
ATOM 716 C CA . THR A 1 96 ? 8.683 -5.181 -21.962 1.00 83.25 96 THR A CA 1
ATOM 717 C C . THR A 1 96 ? 7.416 -5.627 -21.233 1.00 83.25 96 THR A C 1
ATOM 719 O O . THR A 1 96 ? 6.317 -5.242 -21.626 1.00 83.25 96 THR A O 1
ATOM 722 N N . LEU A 1 97 ? 7.543 -6.386 -20.139 1.00 83.19 97 LEU A N 1
ATOM 723 C CA . LEU A 1 97 ? 6.400 -6.834 -19.331 1.00 83.19 97 LEU A CA 1
ATOM 724 C C . LEU A 1 97 ? 5.595 -5.665 -18.759 1.00 83.19 97 LEU A C 1
ATOM 726 O O . LEU A 1 97 ? 4.371 -5.752 -18.690 1.00 83.19 97 LEU A O 1
ATOM 730 N N . ARG A 1 98 ? 6.251 -4.555 -18.406 1.00 83.94 98 ARG A N 1
ATOM 731 C CA . ARG A 1 98 ? 5.553 -3.333 -17.994 1.00 83.94 98 ARG A CA 1
ATOM 732 C C . ARG A 1 98 ? 4.569 -2.856 -19.061 1.00 83.94 98 ARG A C 1
ATOM 734 O O . ARG A 1 98 ? 3.457 -2.482 -18.714 1.00 83.94 98 ARG A O 1
ATOM 741 N N . VAL A 1 99 ? 4.951 -2.873 -20.340 1.00 77.94 99 VAL A N 1
ATOM 742 C CA . VAL A 1 99 ? 4.052 -2.464 -21.434 1.00 77.94 99 VAL A CA 1
ATOM 743 C C . VAL A 1 99 ? 2.816 -3.360 -21.464 1.00 77.94 99 VAL A C 1
ATOM 745 O O . VAL A 1 99 ? 1.707 -2.840 -21.493 1.00 77.94 99 VAL A O 1
ATOM 748 N N . TYR A 1 100 ? 2.994 -4.681 -21.346 1.00 77.88 100 TYR A N 1
ATOM 749 C CA . TYR A 1 100 ? 1.884 -5.639 -21.283 1.00 77.88 100 TYR A CA 1
ATOM 750 C C . TYR A 1 100 ? 0.937 -5.392 -20.102 1.00 77.88 100 TYR A C 1
ATOM 752 O O . TYR A 1 100 ? -0.277 -5.489 -20.257 1.00 77.88 100 TYR A O 1
ATOM 760 N N . MET A 1 101 ? 1.475 -5.019 -18.938 1.00 75.06 101 MET A N 1
ATOM 761 C CA . MET A 1 101 ? 0.682 -4.675 -17.749 1.00 75.06 101 MET A CA 1
ATOM 762 C C . MET A 1 101 ? -0.146 -3.388 -17.912 1.00 75.06 101 MET A C 1
ATOM 764 O O . MET A 1 101 ? -1.039 -3.141 -17.104 1.00 75.06 101 MET A O 1
ATOM 768 N N . LEU A 1 102 ? 0.148 -2.573 -18.930 1.00 74.62 102 LEU A N 1
ATOM 769 C CA . LEU A 1 102 ? -0.503 -1.291 -19.210 1.00 74.62 102 LEU A CA 1
ATOM 770 C C . LEU A 1 102 ? -1.392 -1.324 -20.469 1.00 74.62 102 LEU A C 1
ATOM 772 O O . LEU A 1 102 ? -1.951 -0.294 -20.823 1.00 74.62 102 LEU A O 1
ATOM 776 N N . LEU A 1 103 ? -1.544 -2.471 -21.148 1.00 63.38 103 LEU A N 1
ATOM 777 C CA . LEU A 1 103 ? -2.279 -2.558 -22.425 1.00 63.38 103 LEU A CA 1
ATOM 778 C C . LEU A 1 103 ? -3.777 -2.226 -22.323 1.00 63.38 103 LEU A C 1
ATOM 780 O O . LEU A 1 103 ? -4.373 -1.866 -23.329 1.00 63.38 103 LEU A O 1
ATOM 784 N N . ASP A 1 104 ? -4.373 -2.292 -21.129 1.00 65.56 104 ASP A N 1
ATOM 785 C CA . ASP A 1 104 ? -5.770 -1.886 -20.900 1.00 65.56 104 ASP A CA 1
ATOM 786 C C . ASP A 1 104 ? -5.974 -0.350 -20.928 1.00 65.56 104 ASP A C 1
ATOM 788 O O . ASP A 1 104 ? -7.112 0.123 -20.836 1.00 65.56 104 ASP A O 1
ATOM 792 N N . ASP A 1 105 ? -4.898 0.442 -21.014 1.00 66.12 105 ASP A N 1
ATOM 793 C CA . ASP A 1 105 ? -4.942 1.906 -21.091 1.00 66.12 105 ASP A CA 1
ATOM 794 C C . ASP A 1 105 ? -4.957 2.375 -22.556 1.00 66.12 105 ASP A C 1
ATOM 796 O O . ASP A 1 105 ? -3.978 2.907 -23.072 1.00 66.12 105 ASP A O 1
ATOM 800 N N . GLU A 1 106 ? -6.090 2.178 -23.237 1.00 57.31 106 GLU A N 1
ATOM 801 C CA . GLU A 1 106 ? -6.268 2.587 -24.644 1.00 57.31 106 GLU A CA 1
ATOM 802 C C . GLU A 1 106 ? -6.303 4.115 -24.851 1.00 57.31 106 GLU A C 1
ATOM 804 O O . GLU A 1 106 ? -6.155 4.592 -25.973 1.00 57.31 106 GLU A O 1
ATOM 809 N N . ALA A 1 107 ? -6.490 4.896 -23.782 1.00 64.38 107 ALA A N 1
ATOM 810 C CA . ALA A 1 107 ? -6.535 6.354 -23.839 1.00 64.38 107 ALA A CA 1
ATOM 811 C C . ALA A 1 107 ? -5.242 6.969 -23.289 1.00 64.38 107 ALA A C 1
ATOM 813 O O . ALA A 1 107 ? -4.895 6.766 -22.124 1.00 64.38 107 ALA A O 1
ATOM 814 N N . GLU A 1 108 ? -4.568 7.785 -24.100 1.00 71.25 108 GLU A N 1
ATOM 815 C CA . GLU A 1 108 ? -3.449 8.623 -23.665 1.00 71.25 108 GLU A CA 1
ATOM 816 C C . GLU A 1 108 ? -3.981 9.792 -22.822 1.00 71.25 108 GLU A C 1
ATOM 818 O O . GLU A 1 108 ? -4.251 10.885 -23.311 1.00 71.25 108 GLU A O 1
ATOM 823 N N . ASN A 1 109 ? -4.217 9.522 -21.538 1.00 85.25 109 ASN A N 1
ATOM 824 C CA . ASN A 1 109 ? -4.704 10.491 -20.562 1.00 85.25 109 ASN A CA 1
ATOM 825 C C . ASN A 1 109 ? -3.810 10.523 -19.313 1.00 85.25 109 ASN A C 1
ATOM 827 O O . ASN A 1 109 ? -2.934 9.672 -19.114 1.00 85.25 109 ASN A O 1
ATOM 831 N N . ASP A 1 110 ? -4.055 11.494 -18.434 1.00 87.19 110 ASP A N 1
ATOM 832 C CA . ASP A 1 110 ? -3.264 11.669 -17.212 1.00 87.19 110 ASP A CA 1
ATOM 833 C C . ASP A 1 110 ? -3.311 10.447 -16.286 1.00 87.19 110 ASP A C 1
ATOM 835 O O . ASP A 1 110 ? -2.349 10.166 -15.570 1.00 87.19 110 ASP A O 1
ATOM 839 N N . LEU A 1 111 ? -4.394 9.664 -16.330 1.00 88.00 111 LEU A N 1
ATOM 840 C CA . LEU A 1 111 ? -4.526 8.424 -15.566 1.00 88.00 111 LEU A CA 1
ATOM 841 C C . LEU A 1 111 ? -3.557 7.346 -16.070 1.00 88.00 111 LEU A C 1
ATOM 843 O O . LEU A 1 111 ? -2.871 6.716 -15.259 1.00 88.00 111 LEU A O 1
ATOM 847 N N . ALA A 1 112 ? -3.469 7.151 -17.387 1.00 87.00 112 ALA A N 1
ATOM 848 C CA . ALA A 1 112 ? -2.517 6.234 -18.010 1.00 87.00 112 ALA A CA 1
ATOM 849 C C . ALA A 1 112 ? -1.070 6.677 -17.735 1.00 87.00 112 ALA A C 1
ATOM 851 O O . ALA A 1 112 ? -0.216 5.856 -17.381 1.00 87.00 112 ALA A O 1
ATOM 852 N N . LYS A 1 113 ? -0.805 7.991 -17.803 1.00 88.00 113 LYS A N 1
ATOM 853 C CA . LYS A 1 113 ? 0.492 8.587 -17.443 1.00 88.00 113 LYS A CA 1
ATOM 854 C C . LYS A 1 113 ? 0.852 8.309 -15.980 1.00 88.00 113 LYS A C 1
ATOM 856 O O . LYS A 1 113 ? 1.930 7.780 -15.711 1.00 88.00 113 LYS A O 1
ATOM 861 N N . ALA A 1 114 ? -0.055 8.581 -15.042 1.00 90.00 114 ALA A N 1
ATOM 862 C CA . ALA A 1 114 ? 0.156 8.327 -13.617 1.00 90.00 114 ALA A CA 1
ATOM 863 C C . ALA A 1 114 ? 0.381 6.834 -13.324 1.00 90.00 114 ALA A C 1
ATOM 865 O O . ALA A 1 114 ? 1.284 6.474 -12.565 1.00 90.00 114 ALA A O 1
ATOM 866 N N . ARG A 1 115 ? -0.395 5.934 -13.946 1.00 89.56 115 ARG A N 1
ATOM 867 C CA . ARG A 1 115 ? -0.212 4.484 -13.775 1.00 89.56 115 ARG A CA 1
ATOM 868 C C . ARG A 1 115 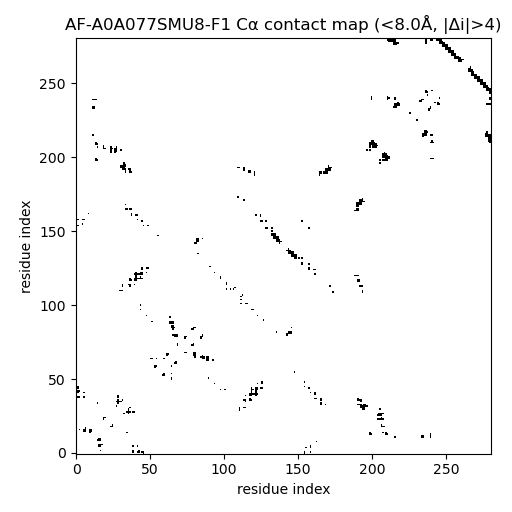? 1.144 4.015 -14.297 1.00 89.56 115 ARG A C 1
ATOM 870 O O . ARG A 1 115 ? 1.795 3.206 -13.628 1.00 89.56 115 ARG A O 1
ATOM 877 N N . ARG A 1 116 ? 1.583 4.527 -15.451 1.00 89.12 116 ARG A N 1
ATOM 878 C CA . ARG A 1 116 ? 2.901 4.226 -16.024 1.00 89.12 116 ARG A CA 1
ATOM 879 C C . ARG A 1 116 ? 4.024 4.662 -15.085 1.00 89.12 116 ARG A C 1
ATOM 881 O O . ARG A 1 116 ? 4.826 3.817 -14.703 1.00 89.12 116 ARG A O 1
ATOM 888 N N . LEU A 1 117 ? 4.014 5.922 -14.643 1.00 90.75 117 LEU A N 1
ATOM 889 C CA . LEU A 1 117 ? 5.018 6.469 -13.721 1.00 90.75 117 LEU A CA 1
ATOM 890 C C . LEU A 1 117 ? 5.097 5.662 -12.417 1.00 90.75 117 LEU A C 1
ATOM 892 O O . LEU A 1 117 ? 6.177 5.269 -11.984 1.00 90.75 117 LEU A O 1
ATOM 896 N N . ASN A 1 118 ? 3.952 5.329 -11.820 1.00 93.94 118 ASN A N 1
ATOM 897 C CA . ASN A 1 118 ? 3.922 4.516 -10.603 1.00 93.94 118 ASN A CA 1
ATOM 898 C C . ASN A 1 118 ? 4.430 3.083 -10.832 1.00 93.94 118 ASN A C 1
ATOM 900 O O . ASN A 1 118 ? 5.131 2.528 -9.984 1.00 93.94 118 ASN A O 1
ATOM 904 N N . SER A 1 119 ? 4.123 2.483 -11.984 1.00 92.50 119 SER A N 1
ATOM 905 C CA . SER A 1 119 ? 4.650 1.163 -12.355 1.00 92.50 119 SER A CA 1
ATOM 906 C C . SER A 1 119 ? 6.171 1.199 -12.546 1.00 92.50 119 SER A C 1
ATOM 908 O O . SER A 1 119 ? 6.859 0.283 -12.092 1.00 92.50 119 SER A O 1
ATOM 910 N N . ASP A 1 120 ? 6.700 2.272 -13.144 1.00 90.81 120 ASP A N 1
ATOM 911 C CA . ASP A 1 120 ? 8.142 2.505 -13.311 1.00 90.81 120 ASP A CA 1
ATOM 912 C C . ASP A 1 120 ? 8.854 2.598 -11.970 1.00 90.81 120 ASP A C 1
ATOM 914 O O . ASP A 1 120 ? 9.874 1.942 -11.760 1.00 90.81 120 ASP A O 1
ATOM 918 N N . ILE A 1 121 ? 8.273 3.344 -11.033 1.00 93.88 121 ILE A N 1
ATOM 919 C CA . ILE A 1 121 ? 8.780 3.446 -9.665 1.00 93.88 121 ILE A CA 1
ATOM 920 C C . ILE A 1 121 ? 8.800 2.067 -8.998 1.00 93.88 121 ILE A C 1
ATOM 922 O O . ILE A 1 121 ? 9.811 1.680 -8.413 1.00 93.88 121 ILE A O 1
ATOM 926 N N . GLY A 1 122 ? 7.722 1.287 -9.124 1.00 93.38 122 GLY A N 1
ATOM 927 C CA . GLY A 1 122 ? 7.659 -0.077 -8.592 1.00 93.38 122 GLY A CA 1
ATOM 928 C C . GLY A 1 122 ? 8.747 -0.998 -9.153 1.00 93.38 122 GLY A C 1
ATOM 929 O O . GLY A 1 122 ? 9.375 -1.749 -8.402 1.00 93.38 122 GLY A O 1
ATOM 930 N N . LEU A 1 123 ? 9.008 -0.914 -10.461 1.00 90.75 123 LEU A N 1
ATOM 931 C CA . LEU A 1 123 ? 10.089 -1.652 -11.113 1.00 90.75 123 LEU A CA 1
ATOM 932 C C . LEU A 1 123 ? 11.469 -1.203 -10.603 1.00 90.75 123 LEU A C 1
ATOM 934 O O . LEU A 1 123 ? 12.281 -2.048 -10.228 1.00 90.75 123 LEU A O 1
ATOM 938 N N . GLN A 1 124 ? 11.715 0.107 -10.541 1.00 89.44 124 GLN A N 1
ATOM 939 C CA . GLN A 1 124 ? 12.974 0.687 -10.058 1.00 89.44 124 GLN A CA 1
ATOM 940 C C . GLN A 1 124 ? 13.272 0.291 -8.608 1.00 89.44 124 GLN A C 1
ATOM 942 O O . GLN A 1 124 ? 14.393 -0.115 -8.305 1.00 89.44 124 GLN A O 1
ATOM 947 N N . VAL A 1 125 ? 12.268 0.320 -7.723 1.00 91.81 125 VAL A N 1
ATOM 948 C CA . VAL A 1 125 ? 12.412 -0.136 -6.330 1.00 91.81 125 VAL A CA 1
ATOM 949 C C . VAL A 1 125 ? 12.932 -1.572 -6.288 1.00 91.81 125 VAL A C 1
ATOM 951 O O . VAL A 1 125 ? 13.883 -1.857 -5.565 1.00 91.81 125 VAL A O 1
ATOM 954 N N . VAL A 1 126 ? 12.356 -2.479 -7.081 1.00 88.94 126 VAL A N 1
ATOM 955 C CA . VAL A 1 126 ? 12.803 -3.878 -7.102 1.00 88.94 126 VAL A CA 1
ATOM 956 C C . VAL A 1 126 ? 14.198 -4.018 -7.699 1.00 88.94 126 VAL A C 1
ATOM 958 O O . VAL A 1 126 ? 15.016 -4.725 -7.118 1.00 88.94 126 VAL A O 1
ATOM 961 N N . LEU A 1 127 ? 14.494 -3.353 -8.817 1.00 83.75 127 LEU A N 1
ATOM 962 C CA . LEU A 1 127 ? 15.810 -3.435 -9.458 1.00 83.75 127 LEU A CA 1
ATOM 963 C C . LEU A 1 127 ? 16.927 -2.938 -8.534 1.00 83.75 127 LEU A C 1
ATOM 965 O O . LEU A 1 127 ? 17.930 -3.635 -8.372 1.00 83.75 127 LEU A O 1
ATOM 969 N N . ASN A 1 128 ? 16.725 -1.796 -7.874 1.00 85.38 128 ASN A N 1
ATOM 970 C CA . ASN A 1 128 ? 17.690 -1.231 -6.932 1.00 85.38 128 ASN A CA 1
ATOM 971 C C . ASN A 1 128 ? 17.869 -2.155 -5.730 1.00 85.38 128 ASN A C 1
ATOM 973 O O . ASN A 1 128 ? 18.983 -2.594 -5.446 1.00 85.38 128 ASN A O 1
ATOM 977 N N . MET A 1 129 ? 16.763 -2.549 -5.090 1.00 85.19 129 MET A N 1
ATOM 978 C CA . MET A 1 129 ? 16.823 -3.439 -3.933 1.00 85.19 129 MET A CA 1
ATOM 979 C C . MET A 1 129 ? 17.398 -4.806 -4.278 1.00 85.19 129 MET A C 1
ATOM 981 O O . MET A 1 129 ? 17.945 -5.435 -3.392 1.00 85.19 129 MET A O 1
ATOM 985 N N . MET A 1 130 ? 17.272 -5.304 -5.509 1.00 75.81 130 MET A N 1
ATOM 986 C CA . MET A 1 130 ? 17.857 -6.590 -5.894 1.00 75.81 130 MET A CA 1
ATOM 987 C C . MET A 1 130 ? 19.310 -6.491 -6.346 1.00 75.81 130 MET A C 1
ATOM 989 O O . MET A 1 130 ? 20.051 -7.443 -6.111 1.00 75.81 130 MET A O 1
ATOM 993 N N . SER A 1 131 ? 19.752 -5.367 -6.916 1.00 70.12 131 SER A N 1
ATOM 994 C CA . SER A 1 131 ? 21.171 -5.156 -7.246 1.00 70.12 131 SER A CA 1
ATOM 995 C C . SER A 1 131 ? 22.093 -5.217 -6.020 1.00 70.12 131 SER A C 1
ATOM 997 O O . SER A 1 131 ? 23.236 -5.645 -6.135 1.00 70.12 131 SER A O 1
ATOM 999 N N . GLU A 1 132 ? 21.587 -4.891 -4.826 1.00 65.62 132 GLU A N 1
ATOM 1000 C CA . GLU A 1 132 ? 22.328 -5.056 -3.566 1.00 65.62 132 GLU A CA 1
ATOM 1001 C C . GLU A 1 132 ? 22.502 -6.530 -3.159 1.00 65.62 132 GLU A C 1
ATOM 1003 O O . GLU A 1 132 ? 23.457 -6.884 -2.469 1.00 65.62 132 GLU A O 1
ATOM 1008 N N . TYR A 1 133 ? 21.581 -7.407 -3.572 1.00 63.56 133 TYR A N 1
ATOM 1009 C CA . TYR A 1 133 ? 21.583 -8.829 -3.200 1.00 63.56 133 TYR A CA 1
ATOM 1010 C C . TYR A 1 133 ? 22.220 -9.689 -4.285 1.00 63.56 133 TYR A C 1
ATOM 1012 O O . TYR A 1 133 ? 22.757 -10.751 -3.978 1.00 63.56 133 TYR A O 1
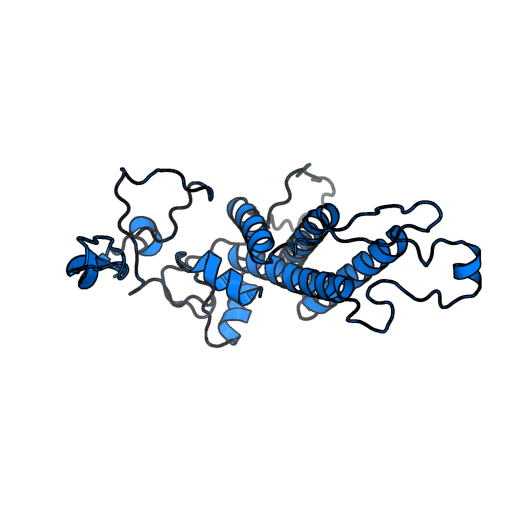ATOM 1020 N N . CYS A 1 134 ? 22.160 -9.249 -5.539 1.00 63.75 134 CYS A N 1
ATOM 1021 C CA . CYS A 1 134 ? 22.659 -9.949 -6.710 1.00 63.75 134 CYS A CA 1
ATOM 1022 C C . CYS A 1 134 ? 23.898 -9.248 -7.257 1.00 63.75 134 CYS A C 1
ATOM 1024 O O . CYS A 1 134 ? 23.802 -8.183 -7.855 1.00 63.75 134 CYS A O 1
ATOM 1026 N N . GLY A 1 135 ? 25.066 -9.867 -7.065 1.00 57.19 135 GLY A N 1
ATOM 1027 C CA . GLY A 1 135 ? 26.351 -9.292 -7.453 1.00 57.19 135 GLY A CA 1
ATOM 1028 C C . GLY A 1 135 ? 27.247 -10.263 -8.218 1.00 57.19 135 GLY A C 1
ATOM 1029 O O . GLY A 1 135 ? 27.032 -11.476 -8.248 1.00 57.19 135 GLY A O 1
ATOM 1030 N N . CYS A 1 136 ? 28.289 -9.707 -8.832 1.00 52.81 136 CYS A N 1
ATOM 1031 C CA . CYS A 1 136 ? 29.396 -10.470 -9.390 1.00 52.81 136 CYS A CA 1
ATOM 1032 C C . CYS A 1 136 ? 30.383 -10.848 -8.287 1.00 52.81 136 CYS A C 1
ATOM 1034 O O . CYS A 1 136 ? 31.109 -9.981 -7.806 1.00 52.81 136 CYS A O 1
ATOM 1036 N N . ARG A 1 137 ? 30.468 -12.131 -7.919 1.00 50.91 137 ARG A N 1
ATOM 1037 C CA . ARG A 1 137 ? 31.595 -12.636 -7.123 1.00 50.91 137 ARG A CA 1
ATOM 1038 C C . ARG A 1 137 ? 32.521 -13.430 -8.050 1.00 50.91 137 ARG A C 1
ATOM 1040 O O . ARG A 1 137 ? 32.166 -14.547 -8.415 1.00 50.91 137 ARG A O 1
ATOM 1047 N N . PRO A 1 138 ? 33.661 -12.871 -8.488 1.00 48.25 138 PRO A N 1
ATOM 1048 C CA . PRO A 1 138 ? 34.593 -13.612 -9.329 1.00 48.25 138 PRO A CA 1
ATOM 1049 C C . PRO A 1 138 ? 35.240 -14.753 -8.527 1.00 48.25 138 PRO A C 1
ATOM 1051 O O . PRO A 1 138 ? 35.769 -14.531 -7.439 1.00 48.25 138 PRO A O 1
ATOM 1054 N N . SER A 1 139 ? 35.207 -15.974 -9.065 1.00 53.53 139 SER A N 1
ATOM 1055 C CA . SER A 1 139 ? 36.101 -17.065 -8.651 1.00 53.53 139 SER A CA 1
ATOM 1056 C C . SER A 1 139 ? 37.420 -16.970 -9.434 1.00 53.53 139 SER A C 1
ATOM 1058 O O . SER A 1 139 ? 37.400 -16.483 -10.569 1.00 53.53 139 SER A O 1
ATOM 1060 N N . PRO A 1 140 ? 38.564 -17.434 -8.890 1.00 44.50 140 PRO A N 1
ATOM 1061 C CA . PRO A 1 140 ? 39.831 -17.408 -9.619 1.00 44.50 140 PRO A CA 1
ATOM 1062 C C . PRO A 1 140 ? 39.713 -18.206 -10.927 1.00 44.50 140 PRO A C 1
ATOM 1064 O O . PRO A 1 140 ? 39.449 -19.404 -10.898 1.00 44.50 140 PRO A O 1
ATOM 1067 N N . GLY A 1 141 ? 39.876 -17.532 -12.070 1.00 54.09 141 GLY A N 1
ATOM 1068 C CA . GLY A 1 141 ? 39.872 -18.155 -13.400 1.00 54.09 141 GLY A CA 1
ATOM 1069 C C . GLY A 1 141 ? 38.509 -18.324 -14.090 1.00 54.09 141 GLY A C 1
ATOM 1070 O O . GLY A 1 141 ? 38.476 -18.916 -15.165 1.00 54.09 141 GLY A O 1
ATOM 1071 N N . ALA A 1 142 ? 37.399 -17.807 -13.541 1.00 54.12 142 ALA A N 1
ATOM 1072 C CA . ALA A 1 142 ? 36.063 -17.947 -14.144 1.00 54.12 142 ALA A CA 1
ATOM 1073 C C . ALA A 1 142 ? 35.389 -16.606 -14.501 1.00 54.12 142 ALA A C 1
ATOM 1075 O O . ALA A 1 142 ? 35.572 -15.588 -13.832 1.00 54.12 142 ALA A O 1
ATOM 1076 N N . THR A 1 143 ? 34.556 -16.618 -15.552 1.00 55.44 143 THR A N 1
ATOM 1077 C CA . THR A 1 143 ? 33.654 -15.513 -15.923 1.00 55.44 143 THR A CA 1
ATOM 1078 C C . THR A 1 143 ? 32.642 -15.259 -14.803 1.00 55.44 143 THR A C 1
ATOM 1080 O O . THR A 1 143 ? 32.104 -16.205 -14.234 1.00 55.44 143 THR A O 1
ATOM 1083 N N . CYS A 1 144 ? 32.343 -13.991 -14.495 1.00 50.34 144 CYS A N 1
ATOM 1084 C CA . CYS A 1 144 ? 31.375 -13.654 -13.452 1.00 50.34 144 CYS A CA 1
ATOM 1085 C C . CYS A 1 144 ? 29.989 -14.300 -13.709 1.00 50.34 144 CYS A C 1
ATOM 1087 O O . CYS A 1 144 ? 29.268 -13.930 -14.649 1.00 50.34 144 CYS A O 1
ATOM 1089 N N . SER A 1 145 ? 29.582 -15.213 -12.822 1.00 53.88 145 SER A N 1
ATOM 1090 C CA . SER A 1 145 ? 28.198 -15.662 -12.673 1.00 53.88 145 SER A CA 1
ATOM 1091 C C . SER A 1 145 ? 27.436 -14.685 -11.769 1.00 53.88 145 SER A C 1
ATOM 1093 O O . SER A 1 145 ? 27.967 -14.197 -10.769 1.00 53.88 145 SER A O 1
ATOM 1095 N N . LEU A 1 146 ? 26.189 -14.357 -12.136 1.00 55.00 146 LEU A N 1
ATOM 1096 C CA . LEU A 1 146 ? 25.339 -13.520 -11.286 1.00 55.00 146 LEU A CA 1
ATOM 1097 C C . LEU A 1 146 ? 25.063 -14.343 -10.030 1.00 55.00 146 LEU A C 1
ATOM 1099 O O . LEU A 1 146 ? 24.338 -15.330 -10.096 1.00 55.00 146 LEU A O 1
ATOM 1103 N N . THR A 1 147 ? 25.682 -13.973 -8.917 1.00 56.78 147 THR A N 1
ATOM 1104 C CA . THR A 1 147 ? 25.556 -14.709 -7.666 1.00 56.78 147 THR A CA 1
ATOM 1105 C C . THR A 1 147 ? 24.732 -13.859 -6.719 1.00 56.78 147 THR A C 1
ATOM 1107 O O . THR A 1 147 ? 25.213 -12.871 -6.165 1.00 56.78 147 THR A O 1
ATOM 1110 N N . CYS A 1 148 ? 23.466 -14.228 -6.543 1.00 62.00 148 CYS A N 1
ATOM 1111 C CA . CYS A 1 148 ? 22.632 -13.614 -5.522 1.00 62.00 148 CYS A CA 1
ATOM 1112 C C . CYS A 1 148 ? 22.989 -14.197 -4.154 1.00 62.00 148 CYS A C 1
ATOM 1114 O O . CYS A 1 148 ? 22.875 -15.405 -3.946 1.00 62.00 148 CYS A O 1
ATOM 1116 N N . LEU A 1 149 ? 23.442 -13.347 -3.227 1.00 54.66 149 LEU A N 1
ATOM 1117 C CA . LEU A 1 149 ? 23.705 -13.718 -1.838 1.00 54.66 149 LEU A CA 1
ATOM 1118 C C . LEU A 1 149 ? 22.454 -14.388 -1.242 1.00 54.66 149 LEU A C 1
ATOM 1120 O O . LEU A 1 149 ? 21.321 -14.025 -1.557 1.00 54.66 149 LEU A O 1
ATOM 1124 N N . GLY A 1 150 ? 22.673 -15.412 -0.413 1.00 48.84 150 GLY A N 1
ATOM 1125 C CA . GLY A 1 150 ? 21.674 -16.414 -0.012 1.00 48.84 150 GLY A CA 1
ATOM 1126 C C . GLY A 1 150 ? 20.400 -15.895 0.667 1.00 48.84 150 GLY A C 1
ATOM 1127 O O . GLY A 1 150 ? 19.441 -16.650 0.802 1.00 48.84 150 GLY A O 1
ATOM 1128 N N . SER A 1 151 ? 20.325 -14.621 1.041 1.00 56.28 151 SER A N 1
ATOM 1129 C CA . SER A 1 151 ? 19.118 -13.995 1.578 1.00 56.28 151 SER A CA 1
ATOM 1130 C C . SER A 1 151 ? 18.131 -13.665 0.455 1.00 56.28 151 SER A C 1
ATOM 1132 O O . SER A 1 151 ? 18.415 -12.891 -0.455 1.00 56.28 151 SER A O 1
ATOM 1134 N N . THR A 1 152 ? 16.925 -14.223 0.514 1.00 62.81 152 THR A N 1
ATOM 1135 C CA . THR A 1 152 ? 15.806 -13.752 -0.310 1.00 62.81 152 THR A CA 1
ATOM 1136 C C . THR A 1 152 ? 15.371 -12.383 0.207 1.00 62.81 152 THR A C 1
ATOM 1138 O O . THR A 1 152 ? 14.904 -12.278 1.346 1.00 62.81 152 THR A O 1
ATOM 1141 N N . LEU A 1 153 ? 15.498 -11.331 -0.607 1.00 77.19 153 LEU A N 1
ATOM 1142 C CA . LEU A 1 153 ? 14.771 -10.083 -0.372 1.00 77.19 153 LEU A CA 1
ATOM 1143 C C . LEU A 1 153 ? 13.302 -10.462 -0.167 1.00 77.19 153 LEU A C 1
ATOM 1145 O O . LEU A 1 153 ? 12.751 -11.147 -1.014 1.00 77.19 153 LEU A O 1
ATOM 1149 N N . SER A 1 154 ? 12.659 -10.110 0.945 1.00 88.25 154 SER A N 1
ATOM 1150 C CA . SER A 1 154 ? 11.238 -10.433 1.107 1.00 88.25 154 SER A CA 1
ATOM 1151 C C . SER A 1 154 ? 10.390 -9.395 0.380 1.00 88.25 154 SER A C 1
ATOM 1153 O O . SER A 1 154 ? 10.658 -8.194 0.460 1.00 88.25 154 SER A O 1
ATOM 1155 N N . PHE A 1 155 ? 9.319 -9.832 -0.284 1.00 91.50 155 PHE A N 1
ATOM 1156 C CA . PHE A 1 155 ? 8.393 -8.901 -0.934 1.00 91.50 155 PHE A CA 1
ATOM 1157 C C . PHE A 1 155 ? 7.753 -7.915 0.070 1.00 91.50 155 PHE A C 1
ATOM 1159 O O . PHE A 1 155 ? 7.401 -6.793 -0.282 1.00 91.50 155 PHE A O 1
ATOM 1166 N N . SER A 1 156 ? 7.695 -8.280 1.356 1.00 92.88 156 SER A N 1
ATOM 1167 C CA . SER A 1 156 ? 7.279 -7.373 2.428 1.00 92.88 156 SER A CA 1
ATOM 1168 C C . SER A 1 156 ? 8.212 -6.165 2.584 1.00 92.88 156 SER A C 1
ATOM 1170 O O . SER A 1 156 ? 7.736 -5.060 2.830 1.00 92.88 156 SER A O 1
ATOM 1172 N N . ARG A 1 157 ? 9.533 -6.326 2.398 1.00 92.00 157 ARG A N 1
ATOM 1173 C CA . ARG A 1 157 ? 10.481 -5.193 2.407 1.00 92.00 157 ARG A CA 1
ATOM 1174 C C . ARG A 1 157 ? 10.275 -4.284 1.200 1.00 92.00 157 ARG A C 1
ATOM 1176 O O . ARG A 1 157 ? 10.206 -3.078 1.383 1.00 92.00 157 ARG A O 1
ATOM 1183 N N . VAL A 1 158 ? 10.081 -4.861 0.013 1.00 93.19 158 VAL A N 1
ATOM 1184 C CA . VAL A 1 158 ? 9.729 -4.105 -1.204 1.00 93.19 158 VAL A CA 1
ATOM 1185 C C . VAL A 1 158 ? 8.457 -3.286 -0.976 1.00 93.19 158 VAL A C 1
ATOM 1187 O O . VAL A 1 158 ? 8.435 -2.082 -1.209 1.00 93.19 158 VAL A O 1
ATOM 1190 N N . SER A 1 159 ? 7.407 -3.913 -0.437 1.00 94.50 159 SER A N 1
ATOM 1191 C CA . SER A 1 159 ? 6.151 -3.224 -0.137 1.00 94.50 159 SER A CA 1
ATOM 1192 C C . SER A 1 159 ? 6.302 -2.123 0.919 1.00 94.50 159 SER A C 1
ATOM 1194 O O . SER A 1 159 ? 5.642 -1.095 0.786 1.00 94.50 159 SER A O 1
ATOM 1196 N N . LYS A 1 160 ? 7.159 -2.295 1.940 1.00 93.62 160 LYS A N 1
ATOM 1197 C CA . LYS A 1 160 ? 7.485 -1.225 2.905 1.00 93.62 160 LYS A CA 1
ATOM 1198 C C . LYS A 1 160 ? 8.093 -0.011 2.207 1.00 93.62 160 LYS A C 1
ATOM 1200 O O . LYS A 1 160 ? 7.659 1.100 2.483 1.00 93.62 160 LYS A O 1
ATOM 1205 N N . THR A 1 161 ? 9.037 -0.227 1.292 1.00 93.69 161 THR A N 1
ATOM 1206 C CA . THR A 1 161 ? 9.655 0.857 0.516 1.00 93.69 161 THR A CA 1
ATOM 1207 C C . THR A 1 161 ? 8.633 1.558 -0.377 1.00 93.69 161 THR A C 1
ATOM 1209 O O . THR A 1 161 ? 8.564 2.778 -0.394 1.00 93.69 161 THR A O 1
ATOM 1212 N N . ILE A 1 162 ? 7.759 0.823 -1.069 1.00 95.44 162 ILE A N 1
ATOM 1213 C CA . ILE A 1 162 ? 6.688 1.455 -1.865 1.00 95.44 162 ILE A CA 1
ATOM 1214 C C . ILE A 1 162 ? 5.724 2.241 -0.956 1.00 95.44 162 ILE A C 1
ATOM 1216 O O . ILE A 1 162 ? 5.255 3.311 -1.332 1.00 95.44 162 ILE A O 1
ATOM 1220 N N . MET A 1 163 ? 5.463 1.753 0.261 1.00 93.56 163 MET A N 1
ATOM 1221 C CA . MET A 1 163 ? 4.626 2.456 1.235 1.00 93.56 163 MET A CA 1
ATOM 1222 C C . MET A 1 163 ? 5.250 3.782 1.691 1.00 93.56 163 MET A C 1
ATOM 1224 O O . MET A 1 163 ? 4.524 4.761 1.830 1.00 93.56 163 MET A O 1
ATOM 1228 N N . SER A 1 164 ? 6.575 3.860 1.877 1.00 92.19 164 SER A N 1
ATOM 1229 C CA . SER A 1 164 ? 7.223 5.144 2.187 1.00 92.19 164 SER A CA 1
ATOM 1230 C C . SER A 1 164 ? 7.060 6.160 1.058 1.00 92.19 164 SER A C 1
ATOM 1232 O O . SER A 1 164 ? 6.813 7.327 1.335 1.00 92.19 164 SER A O 1
ATOM 1234 N N . LEU A 1 165 ? 7.097 5.709 -0.201 1.00 93.88 165 LEU A N 1
ATOM 1235 C CA . LEU A 1 165 ? 6.866 6.573 -1.366 1.00 93.88 165 LEU A CA 1
ATOM 1236 C C . LEU A 1 165 ? 5.400 6.994 -1.531 1.00 93.88 165 LEU A C 1
ATOM 1238 O O . LEU A 1 165 ? 5.117 8.044 -2.100 1.00 93.88 165 LEU A O 1
ATOM 1242 N N . TYR A 1 166 ? 4.463 6.177 -1.048 1.00 93.56 166 TYR A N 1
ATOM 1243 C CA . TYR A 1 166 ? 3.044 6.525 -0.989 1.00 93.56 166 TYR A CA 1
ATOM 1244 C C . TYR A 1 166 ? 2.797 7.702 -0.032 1.00 93.56 166 TYR A C 1
ATOM 1246 O O . TYR A 1 166 ? 2.035 8.611 -0.361 1.00 93.56 166 TYR A O 1
ATOM 1254 N N . TYR A 1 167 ? 3.480 7.730 1.116 1.00 90.62 167 TYR A N 1
ATOM 1255 C CA . TYR A 1 167 ? 3.347 8.817 2.092 1.00 90.62 167 TYR A CA 1
ATOM 1256 C C . TYR A 1 167 ? 3.848 10.166 1.586 1.00 90.62 167 TYR A C 1
ATOM 1258 O O . TYR A 1 167 ? 3.312 11.197 1.982 1.00 90.62 167 TYR A O 1
ATOM 1266 N N . SER A 1 168 ? 4.846 10.151 0.705 1.00 90.25 168 SER A N 1
ATOM 1267 C CA . SER A 1 168 ? 5.388 11.334 0.039 1.00 90.25 168 SER A CA 1
ATOM 1268 C C . SER A 1 168 ? 4.876 11.490 -1.396 1.00 90.25 168 SER A C 1
ATOM 1270 O O . SER A 1 168 ? 5.551 12.115 -2.215 1.00 90.25 168 SER A O 1
ATOM 1272 N N . SER A 1 169 ? 3.730 10.879 -1.729 1.00 92.75 169 SER A N 1
ATOM 1273 C CA . SER A 1 169 ? 3.199 10.941 -3.090 1.00 92.75 169 SER A CA 1
ATOM 1274 C C . SER A 1 169 ? 2.783 12.360 -3.477 1.00 92.75 169 SER A C 1
ATOM 1276 O O . SER A 1 169 ? 2.282 13.122 -2.650 1.00 92.75 169 SER A O 1
ATOM 1278 N N . VAL A 1 170 ? 2.982 12.707 -4.747 1.00 93.00 170 VAL A N 1
ATOM 1279 C CA . VAL A 1 170 ? 2.792 14.064 -5.273 1.00 93.00 170 VAL A CA 1
ATOM 1280 C C . VAL A 1 170 ? 1.620 14.125 -6.247 1.00 93.00 170 VAL A C 1
ATOM 1282 O O . VAL A 1 170 ? 1.348 13.161 -6.967 1.00 93.00 170 VAL A O 1
ATOM 1285 N N . LEU A 1 171 ? 0.917 15.256 -6.258 1.00 92.94 171 LEU A N 1
ATOM 1286 C CA . LEU A 1 171 ? -0.136 15.514 -7.232 1.00 92.94 171 LEU A CA 1
ATOM 1287 C C . LEU A 1 171 ? 0.512 15.737 -8.606 1.00 92.94 171 LEU A C 1
ATOM 1289 O O . LEU A 1 171 ? 1.407 16.565 -8.745 1.00 92.94 171 LEU A O 1
ATOM 1293 N N . LEU A 1 172 ? 0.082 14.984 -9.613 1.00 89.81 172 LEU A N 1
ATOM 1294 C CA . LEU A 1 172 ? 0.519 15.152 -10.990 1.00 89.81 172 LEU A CA 1
ATOM 1295 C C . LEU A 1 172 ? -0.235 16.339 -11.587 1.00 89.81 172 LEU A C 1
ATOM 1297 O O . LEU A 1 172 ? -1.445 16.264 -11.801 1.00 89.81 172 LEU A O 1
ATOM 1301 N N . GLU A 1 173 ? 0.483 17.426 -11.849 1.00 82.25 173 GLU A N 1
ATOM 1302 C CA . GLU A 1 173 ? -0.087 18.597 -12.509 1.00 82.25 173 GLU A CA 1
ATOM 1303 C C . GLU A 1 173 ? -0.519 18.251 -13.940 1.00 82.25 173 GLU A C 1
ATOM 1305 O O . GLU A 1 173 ? 0.244 17.697 -14.739 1.00 82.25 173 GLU A O 1
ATOM 1310 N N . THR A 1 174 ? -1.772 18.569 -14.258 1.00 69.12 174 THR A N 1
ATOM 1311 C CA . THR A 1 174 ? -2.410 18.289 -15.546 1.00 69.12 174 THR A CA 1
ATOM 1312 C C . THR A 1 174 ? -2.373 19.547 -16.411 1.00 69.12 174 THR A C 1
ATOM 1314 O O . THR A 1 174 ? -3.357 20.266 -16.545 1.00 69.12 174 THR A O 1
ATOM 1317 N N . ASN A 1 175 ? -1.211 19.867 -16.987 1.00 61.06 175 ASN A N 1
ATOM 1318 C CA . ASN A 1 175 ? -1.099 21.014 -17.891 1.00 61.06 175 ASN A CA 1
ATOM 1319 C C . ASN A 1 175 ? -1.287 20.603 -19.356 1.00 61.06 175 ASN A C 1
ATOM 1321 O O . ASN A 1 175 ? -0.396 20.034 -19.986 1.00 61.06 175 ASN A O 1
ATOM 1325 N N . SER A 1 176 ? -2.428 21.003 -19.920 1.00 53.47 176 SER A N 1
ATOM 1326 C CA . SER A 1 176 ? -2.657 21.195 -21.355 1.00 53.47 176 SER A CA 1
ATOM 1327 C C . SER A 1 176 ? -2.044 22.518 -21.837 1.00 53.47 176 SER A C 1
ATOM 1329 O O . SER A 1 176 ? -2.734 23.344 -22.432 1.00 53.47 176 SER A O 1
ATOM 1331 N N . SER A 1 177 ? -0.760 22.736 -21.556 1.00 42.03 177 SER A N 1
ATOM 1332 C CA . SER A 1 177 ? -0.036 23.923 -22.009 1.00 42.03 177 SER A CA 1
ATOM 1333 C C . SER A 1 177 ? 1.356 23.514 -22.449 1.00 42.03 177 SER A C 1
ATOM 1335 O O . SER A 1 177 ? 2.189 23.084 -21.656 1.00 42.03 177 SER A O 1
ATOM 1337 N N . THR A 1 178 ? 1.570 23.638 -23.751 1.00 49.00 178 THR A N 1
ATOM 1338 C CA . THR A 1 178 ? 2.870 23.748 -24.398 1.00 49.00 178 THR A CA 1
ATOM 1339 C C . THR A 1 178 ? 3.760 24.734 -23.644 1.00 49.00 178 THR A C 1
ATOM 1341 O O . THR A 1 178 ? 3.630 25.935 -23.848 1.00 49.00 178 THR A O 1
ATOM 1344 N N . ASP A 1 179 ? 4.665 24.243 -22.806 1.00 36.31 179 ASP A N 1
ATOM 1345 C CA . ASP A 1 179 ? 6.013 24.797 -22.757 1.00 36.31 179 ASP A CA 1
ATOM 1346 C C . ASP A 1 179 ? 6.984 23.762 -22.191 1.00 36.31 179 ASP A C 1
ATOM 1348 O O . ASP A 1 179 ? 6.853 23.264 -21.070 1.00 36.31 179 ASP A O 1
ATOM 1352 N N . GLY A 1 180 ? 7.931 23.359 -23.029 1.00 45.97 180 GLY A N 1
ATOM 1353 C CA . GLY A 1 180 ? 8.940 22.383 -22.671 1.00 45.97 180 GLY A CA 1
ATOM 1354 C C . GLY A 1 180 ? 10.024 23.052 -21.851 1.00 45.97 180 GLY A C 1
ATOM 1355 O O . GLY A 1 180 ? 11.004 23.482 -22.433 1.00 45.97 180 GLY A O 1
ATOM 1356 N N . THR A 1 181 ? 9.867 23.144 -20.530 1.00 40.25 181 THR A N 1
ATOM 1357 C CA . THR A 1 181 ? 10.972 23.184 -19.545 1.00 40.25 181 THR A CA 1
ATOM 1358 C C . THR A 1 181 ? 10.423 23.322 -18.123 1.00 40.25 181 THR A C 1
ATOM 1360 O O . THR A 1 181 ? 10.470 24.372 -17.498 1.00 40.25 181 THR A O 1
ATOM 1363 N N . SER A 1 182 ? 9.964 22.215 -17.553 1.00 36.97 182 SER A N 1
ATOM 1364 C CA . SER A 1 182 ? 9.978 22.031 -16.098 1.00 36.97 182 SER A CA 1
ATOM 1365 C C . SER A 1 182 ? 10.452 20.618 -15.793 1.00 36.97 182 SER A C 1
ATOM 1367 O O . SER A 1 182 ? 9.762 19.767 -15.241 1.00 36.97 182 SER A O 1
ATOM 1369 N N . GLN A 1 183 ? 11.696 20.360 -16.194 1.00 43.47 183 GLN A N 1
ATOM 1370 C CA . GLN A 1 183 ? 12.498 19.316 -15.581 1.00 43.47 183 GLN A CA 1
ATOM 1371 C C . GLN A 1 183 ? 12.846 19.809 -14.171 1.00 43.47 183 GLN A C 1
ATOM 1373 O O . GLN A 1 183 ? 13.949 20.288 -13.915 1.00 43.47 183 GLN A O 1
ATOM 1378 N N . GLU A 1 184 ? 11.868 19.772 -13.263 1.00 39.44 184 GLU A N 1
ATOM 1379 C CA . GLU A 1 184 ? 12.180 19.853 -11.846 1.00 39.44 184 GLU A CA 1
ATOM 1380 C C . GLU A 1 184 ? 13.097 18.674 -11.530 1.00 39.44 184 GLU A C 1
ATOM 1382 O O . GLU A 1 184 ? 12.782 17.511 -11.792 1.00 39.44 184 GLU A O 1
ATOM 1387 N N . ASN A 1 185 ? 14.273 19.003 -11.006 1.00 39.84 185 ASN A N 1
ATOM 1388 C CA . ASN A 1 185 ? 15.202 18.078 -10.381 1.00 39.84 185 ASN A CA 1
ATOM 1389 C C . ASN A 1 185 ? 14.512 17.382 -9.193 1.00 39.84 185 ASN A C 1
ATOM 1391 O O . ASN A 1 185 ? 14.788 17.689 -8.035 1.00 39.84 185 ASN A O 1
ATOM 1395 N N . THR A 1 186 ? 13.627 16.419 -9.438 1.00 39.53 186 THR A N 1
ATOM 1396 C CA . THR A 1 186 ? 13.143 15.516 -8.394 1.00 39.53 186 THR A CA 1
ATOM 1397 C C . THR A 1 186 ? 14.138 14.376 -8.263 1.00 39.53 186 THR A C 1
ATOM 1399 O O . THR A 1 186 ? 13.963 13.283 -8.796 1.00 39.53 186 THR A O 1
ATOM 1402 N N . THR A 1 187 ? 15.209 14.642 -7.520 1.00 48.59 187 THR A N 1
ATOM 1403 C CA . THR A 1 187 ? 16.142 13.633 -6.998 1.00 48.59 187 THR A CA 1
ATOM 1404 C C . THR A 1 187 ? 15.476 12.647 -6.027 1.00 48.59 187 THR A C 1
ATOM 1406 O O . THR A 1 187 ? 16.104 11.669 -5.633 1.00 48.59 187 THR A O 1
ATOM 1409 N N . ASN A 1 188 ? 14.197 12.844 -5.683 1.00 58.94 188 ASN A N 1
ATOM 1410 C CA . ASN A 1 188 ? 13.404 11.920 -4.881 1.00 58.94 188 ASN A CA 1
ATOM 1411 C C . ASN A 1 188 ? 12.358 11.199 -5.738 1.00 58.94 188 ASN A C 1
ATOM 1413 O O . ASN A 1 188 ? 11.414 11.798 -6.246 1.00 58.94 188 ASN A O 1
ATOM 1417 N N . ILE A 1 189 ? 12.531 9.884 -5.865 1.00 77.12 189 ILE A N 1
ATOM 1418 C CA . ILE A 1 189 ? 11.545 8.966 -6.437 1.00 77.12 189 ILE A CA 1
ATOM 1419 C C . ILE A 1 189 ? 10.302 9.002 -5.531 1.00 77.12 189 I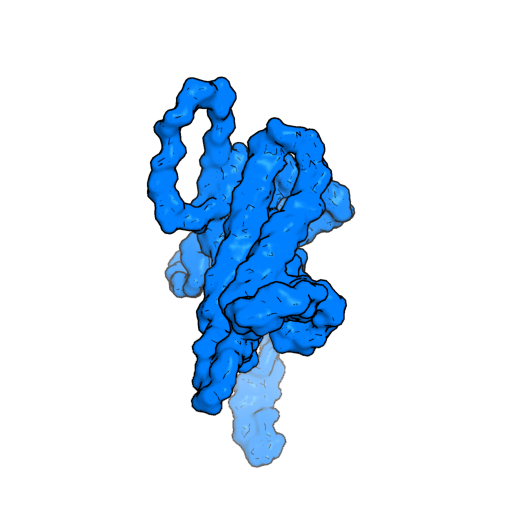LE A C 1
ATOM 1421 O O . ILE A 1 189 ? 10.371 8.483 -4.425 1.00 77.12 189 ILE A O 1
ATOM 1425 N N . SER A 1 190 ? 9.179 9.572 -5.975 1.00 88.88 190 SER A N 1
ATOM 1426 C CA . SER A 1 190 ? 7.899 9.596 -5.237 1.00 88.88 190 SER A CA 1
ATOM 1427 C C . SER A 1 190 ? 6.758 9.110 -6.124 1.00 88.88 190 SER A C 1
ATOM 1429 O O . SER A 1 190 ? 6.769 9.359 -7.327 1.00 88.88 190 SER A O 1
ATOM 1431 N N . LEU A 1 191 ? 5.760 8.431 -5.542 1.00 94.69 191 LEU A N 1
ATOM 1432 C CA . LEU A 1 191 ? 4.556 8.050 -6.292 1.00 94.69 191 LEU A CA 1
ATOM 1433 C C . LEU A 1 191 ? 3.767 9.294 -6.718 1.00 94.69 191 LEU A C 1
ATOM 1435 O O . LEU A 1 191 ? 3.816 10.323 -6.050 1.00 94.69 191 LEU A O 1
ATOM 1439 N N . VAL A 1 192 ? 3.001 9.184 -7.799 1.00 94.56 192 VAL A N 1
ATOM 1440 C CA . VAL A 1 192 ? 2.172 10.274 -8.333 1.00 94.56 192 VAL A CA 1
ATOM 1441 C C . VAL A 1 192 ? 0.683 9.940 -8.246 1.00 94.56 192 VAL A C 1
ATOM 1443 O O . VAL A 1 192 ? 0.295 8.775 -8.377 1.00 94.56 192 VAL A O 1
ATOM 1446 N N . HIS A 1 193 ? -0.165 10.944 -8.051 1.00 94.00 193 HIS A N 1
ATOM 1447 C CA . HIS A 1 193 ? -1.625 10.800 -8.029 1.00 94.00 193 HIS A CA 1
ATOM 1448 C C . HIS A 1 193 ? -2.316 12.003 -8.683 1.00 94.00 193 HIS A C 1
ATOM 1450 O O . HIS A 1 193 ? -1.702 13.038 -8.874 1.00 94.00 193 HIS A O 1
ATOM 1456 N N . LEU A 1 194 ? -3.590 11.871 -9.040 1.00 92.81 194 LEU A N 1
ATOM 1457 C CA . LEU A 1 194 ? -4.402 12.908 -9.693 1.00 92.81 194 LEU A CA 1
ATOM 1458 C C . LEU A 1 194 ? -5.442 13.525 -8.762 1.00 92.81 194 LEU A C 1
ATOM 1460 O O . LEU A 1 194 ? -5.909 14.632 -8.998 1.00 92.81 194 LEU A O 1
ATOM 1464 N N . GLN A 1 195 ? -5.844 12.793 -7.725 1.00 91.38 195 GLN A N 1
ATOM 1465 C CA . GLN A 1 195 ? -6.840 13.245 -6.760 1.00 91.38 195 GLN A CA 1
ATOM 1466 C C . GLN A 1 195 ? -6.700 12.495 -5.438 1.00 91.38 195 GLN A C 1
ATOM 1468 O O . GLN A 1 195 ? -6.191 11.374 -5.397 1.00 91.38 195 GLN A O 1
ATOM 1473 N N . THR A 1 196 ? -7.207 13.091 -4.364 1.00 91.19 196 THR A N 1
ATOM 1474 C CA . THR A 1 196 ? -7.255 12.517 -3.016 1.00 91.19 196 THR A CA 1
ATOM 1475 C C . THR A 1 196 ? -8.713 12.278 -2.618 1.00 91.19 196 THR A C 1
ATOM 1477 O O . THR A 1 196 ? -9.384 13.174 -2.108 1.00 91.19 196 THR A O 1
ATOM 1480 N N . PRO A 1 197 ? -9.262 11.086 -2.900 1.00 91.44 197 PRO A N 1
ATOM 1481 C CA . PRO A 1 197 ? -10.670 10.830 -2.641 1.00 91.44 197 PRO A CA 1
ATOM 1482 C C . PRO A 1 197 ? -10.977 10.626 -1.154 1.00 91.44 197 PRO A C 1
ATOM 1484 O O . PRO A 1 197 ? -10.136 10.173 -0.379 1.00 91.44 197 PRO A O 1
ATOM 1487 N N . ASP A 1 198 ? -12.234 10.877 -0.785 1.00 91.19 198 ASP A N 1
ATOM 1488 C CA . ASP A 1 198 ? -12.766 10.554 0.537 1.00 91.19 198 ASP A CA 1
ATOM 1489 C C . ASP A 1 198 ? -13.278 9.102 0.590 1.00 91.19 198 ASP A C 1
ATOM 1491 O O . ASP A 1 198 ? -14.186 8.705 -0.143 1.00 91.19 198 ASP A O 1
ATOM 1495 N N . TYR A 1 199 ? -12.704 8.301 1.490 1.00 92.69 199 TYR A N 1
ATOM 1496 C CA . TYR A 1 199 ? -13.058 6.895 1.700 1.00 92.69 199 TYR A CA 1
ATOM 1497 C C . TYR A 1 199 ? -13.961 6.660 2.918 1.00 92.69 199 TYR A C 1
ATOM 1499 O O . TYR A 1 199 ? -14.239 5.508 3.265 1.00 92.69 199 TYR A O 1
ATOM 1507 N N . CYS A 1 200 ? -14.410 7.719 3.589 1.00 93.75 200 CYS A N 1
ATOM 1508 C CA . CYS A 1 200 ? -15.229 7.634 4.793 1.00 93.75 200 CYS A CA 1
ATOM 1509 C C . CYS A 1 200 ? -16.598 6.998 4.542 1.00 93.75 200 CYS A C 1
ATOM 1511 O O . CYS A 1 200 ? -17.083 6.234 5.387 1.00 93.75 200 CYS A O 1
ATOM 1513 N N . GLN A 1 201 ? -17.203 7.310 3.396 1.00 93.19 201 GLN A N 1
ATOM 1514 C CA . GLN A 1 201 ? -18.489 6.775 2.960 1.00 93.19 201 GLN A CA 1
ATOM 1515 C C . GLN A 1 201 ? -18.312 5.621 1.967 1.00 93.19 201 GLN A C 1
ATOM 1517 O O . GLN A 1 201 ? -17.274 5.480 1.316 1.00 93.19 201 GLN A O 1
ATOM 1522 N N . GLU A 1 202 ? -19.336 4.775 1.872 1.00 90.62 202 GLU A N 1
ATOM 1523 C CA . GLU A 1 202 ? -19.370 3.705 0.882 1.00 90.62 202 GLU A CA 1
ATOM 1524 C C . GLU A 1 202 ? -19.492 4.294 -0.528 1.00 90.62 202 GLU A C 1
ATOM 1526 O O . GLU A 1 202 ? -20.346 5.134 -0.804 1.00 90.62 202 GLU A O 1
ATOM 1531 N N . SER A 1 203 ? -18.623 3.849 -1.432 1.00 88.12 203 SER A N 1
ATOM 1532 C CA . SER A 1 203 ? -18.607 4.273 -2.825 1.00 88.12 203 SER A CA 1
ATOM 1533 C C . SER A 1 203 ? -18.080 3.158 -3.720 1.00 88.12 203 SER A C 1
ATOM 1535 O O . SER A 1 203 ? -16.898 2.803 -3.704 1.00 88.12 203 SER A O 1
ATOM 1537 N N . HIS A 1 204 ? -18.961 2.638 -4.577 1.00 84.50 204 HIS A N 1
ATOM 1538 C CA . HIS A 1 204 ? -18.612 1.627 -5.577 1.00 84.50 204 HIS A CA 1
ATOM 1539 C C . HIS A 1 204 ? -17.643 2.174 -6.647 1.00 84.50 204 HIS A C 1
ATOM 1541 O O . HIS A 1 204 ? -16.849 1.420 -7.217 1.00 84.50 204 HIS A O 1
ATOM 1547 N N . ALA A 1 205 ? -17.686 3.481 -6.930 1.00 82.50 205 ALA A N 1
ATOM 1548 C CA . ALA A 1 205 ? -16.773 4.132 -7.873 1.00 82.50 205 ALA A CA 1
ATOM 1549 C C . ALA A 1 205 ? -15.340 4.187 -7.319 1.00 82.50 205 ALA A C 1
ATOM 1551 O O . ALA A 1 205 ? -14.386 3.876 -8.026 1.00 82.50 205 ALA A O 1
ATOM 1552 N N . LEU A 1 206 ? -15.200 4.490 -6.026 1.00 84.75 206 LEU A N 1
ATOM 1553 C CA . LEU A 1 206 ? -13.915 4.484 -5.320 1.00 84.75 206 LEU A CA 1
ATOM 1554 C C . LEU A 1 206 ? -13.444 3.083 -4.914 1.00 84.75 206 LEU A C 1
ATOM 1556 O O . LEU A 1 206 ? -12.329 2.925 -4.421 1.00 84.75 206 LEU A O 1
ATOM 1560 N N . GLY A 1 207 ? -14.297 2.069 -5.080 1.00 83.06 207 GLY A N 1
ATOM 1561 C CA . GLY A 1 207 ? -14.073 0.736 -4.530 1.00 83.06 207 GLY A CA 1
ATOM 1562 C C . GLY A 1 207 ? -13.874 0.760 -3.014 1.00 83.06 207 GLY A C 1
ATOM 1563 O O . GLY A 1 207 ? -13.048 0.013 -2.491 1.00 83.06 207 GLY A O 1
ATOM 1564 N N . SER A 1 208 ? -14.603 1.641 -2.326 1.00 87.56 208 SER A N 1
ATOM 1565 C CA . SER A 1 208 ? -14.548 1.812 -0.878 1.00 87.56 208 SER A CA 1
ATOM 1566 C C . SER A 1 208 ? -15.837 1.315 -0.231 1.00 87.56 208 SER A C 1
ATOM 1568 O O . SER A 1 208 ? -16.904 1.806 -0.589 1.00 87.56 208 SER A O 1
ATOM 1570 N N . PRO A 1 209 ? -15.775 0.402 0.751 1.00 87.69 209 PRO A N 1
ATOM 1571 C CA . PRO A 1 209 ? -16.941 0.023 1.549 1.00 87.69 209 PRO A CA 1
ATOM 1572 C C . PRO A 1 209 ? -17.294 1.065 2.631 1.00 87.69 209 PRO A C 1
ATOM 1574 O O . PRO A 1 209 ? -18.212 0.848 3.416 1.00 87.69 209 PRO A O 1
ATOM 1577 N N . GLY A 1 210 ? -16.548 2.171 2.726 1.00 91.81 210 GLY A N 1
ATOM 1578 C CA . GLY A 1 210 ? -16.655 3.119 3.831 1.00 91.81 210 GLY A CA 1
ATOM 1579 C C . GLY A 1 210 ? -15.973 2.626 5.111 1.00 91.81 210 GLY A C 1
ATOM 1580 O O . GLY A 1 210 ? -15.392 1.535 5.174 1.00 91.81 210 GLY A O 1
ATOM 1581 N N . THR A 1 211 ? -16.026 3.447 6.164 1.00 94.62 211 THR A N 1
ATOM 1582 C CA . THR A 1 211 ? -15.352 3.136 7.440 1.00 94.62 211 THR A CA 1
ATOM 1583 C C . THR A 1 211 ? -16.279 2.747 8.586 1.00 94.62 211 THR A C 1
ATOM 1585 O O . THR A 1 211 ? -15.808 2.388 9.666 1.00 94.62 211 THR A O 1
ATOM 1588 N N . ARG A 1 212 ? -17.595 2.764 8.365 1.00 95.12 212 ARG A N 1
ATOM 1589 C CA . ARG A 1 212 ? -18.598 2.406 9.374 1.00 95.12 212 ARG A CA 1
ATOM 1590 C C . ARG A 1 212 ? -18.411 0.971 9.873 1.00 95.12 212 ARG A C 1
ATOM 1592 O O . ARG A 1 212 ? -18.157 0.055 9.097 1.00 95.12 212 ARG A O 1
ATOM 1599 N N . GLY A 1 213 ? -18.505 0.776 11.186 1.00 94.50 213 GLY A N 1
ATOM 1600 C CA . GLY A 1 213 ? -18.345 -0.530 11.828 1.00 94.50 213 GLY A CA 1
ATOM 1601 C C . GLY A 1 213 ? -16.915 -1.079 11.836 1.00 94.50 213 GLY A C 1
ATOM 1602 O O . GLY A 1 213 ? -16.691 -2.163 12.375 1.00 94.50 213 GLY A O 1
ATOM 1603 N N . ARG A 1 214 ? -15.926 -0.362 11.285 1.00 93.88 214 ARG A N 1
ATOM 1604 C CA . ARG A 1 214 ? -14.530 -0.808 11.320 1.00 93.88 214 ARG A CA 1
ATOM 1605 C C . ARG A 1 214 ? -13.938 -0.643 12.706 1.00 93.88 214 ARG A C 1
ATOM 1607 O O . ARG A 1 214 ? -14.163 0.366 13.371 1.00 93.88 214 ARG A O 1
ATOM 1614 N N . ARG A 1 215 ? -13.142 -1.631 13.116 1.00 93.25 215 ARG A N 1
ATOM 1615 C CA . ARG A 1 215 ? -12.383 -1.573 14.363 1.00 93.25 215 ARG A CA 1
ATOM 1616 C C . ARG A 1 215 ? -11.320 -0.480 14.275 1.00 93.25 215 ARG A C 1
ATOM 1618 O O . ARG A 1 215 ? -10.570 -0.440 13.302 1.00 93.25 215 ARG A O 1
ATOM 1625 N N . CYS A 1 216 ? -11.241 0.341 15.311 1.00 92.88 216 CYS A N 1
ATOM 1626 C CA . CYS A 1 216 ? -10.237 1.383 15.468 1.00 92.88 216 CYS A CA 1
ATOM 1627 C C . CYS A 1 216 ? -9.539 1.270 16.829 1.00 92.88 216 CYS A C 1
ATOM 1629 O O . CYS A 1 216 ? -9.976 0.544 17.730 1.00 92.88 216 CYS A O 1
ATOM 1631 N N . GLU A 1 217 ? -8.430 1.982 16.963 1.00 90.06 217 GLU A N 1
ATOM 1632 C CA . GLU A 1 217 ? -7.625 2.054 18.172 1.00 90.06 217 GLU A CA 1
ATOM 1633 C C . GLU A 1 217 ? -7.726 3.459 18.767 1.00 90.06 217 GLU A C 1
ATOM 1635 O O . GLU A 1 217 ? -7.498 4.468 18.097 1.00 90.06 217 GLU A O 1
ATOM 1640 N N . MET A 1 218 ? -8.087 3.527 20.048 1.00 85.38 218 MET A N 1
ATOM 1641 C CA . MET A 1 218 ? -7.979 4.762 20.816 1.00 85.38 218 MET A CA 1
ATOM 1642 C C . MET A 1 218 ? -6.507 4.973 21.152 1.00 85.38 218 MET A C 1
ATOM 1644 O O . MET A 1 218 ? -5.987 4.310 22.048 1.00 85.38 218 MET A O 1
ATOM 1648 N N . ARG A 1 219 ? -5.832 5.868 20.429 1.00 71.81 219 ARG A N 1
ATOM 1649 C CA . ARG A 1 219 ? -4.481 6.300 20.797 1.00 71.81 219 ARG A CA 1
ATOM 1650 C C . ARG A 1 219 ? -4.600 7.360 21.885 1.00 71.81 219 ARG A C 1
ATOM 1652 O O . ARG A 1 219 ? -5.256 8.379 21.686 1.00 71.81 219 ARG A O 1
ATOM 1659 N N . THR A 1 220 ? -4.008 7.106 23.048 1.00 57.25 220 THR A N 1
ATOM 1660 C CA . THR A 1 220 ? -3.772 8.158 24.040 1.00 57.25 220 THR A CA 1
ATOM 1661 C C . THR A 1 220 ? -2.510 8.921 23.646 1.00 57.25 220 THR A C 1
ATOM 1663 O O . THR A 1 220 ? -1.596 8.345 23.058 1.00 57.25 220 THR A O 1
ATOM 1666 N N . ILE A 1 221 ? -2.439 10.207 23.996 1.00 53.59 221 ILE A N 1
ATOM 1667 C CA . ILE A 1 221 ? -1.288 11.095 23.733 1.00 53.59 2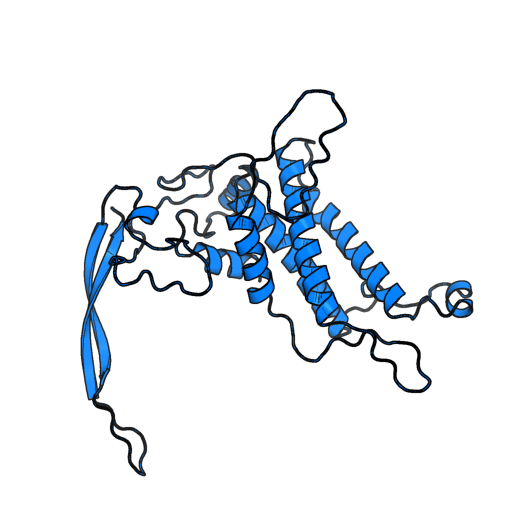21 ILE A CA 1
ATOM 1668 C C . ILE A 1 221 ? 0.042 10.466 24.223 1.00 53.59 221 ILE A C 1
ATOM 1670 O O . ILE A 1 221 ? 1.097 10.684 23.648 1.00 53.59 221 ILE A O 1
ATOM 1674 N N . ALA A 1 222 ? -0.005 9.578 25.224 1.00 45.62 222 ALA A N 1
ATOM 1675 C CA . ALA A 1 222 ? 1.156 8.861 25.760 1.00 45.62 222 ALA A CA 1
ATOM 1676 C C . ALA A 1 222 ? 1.711 7.714 24.875 1.00 45.62 222 ALA A C 1
ATOM 1678 O O . ALA A 1 222 ? 2.739 7.135 25.219 1.00 45.62 222 ALA A O 1
ATOM 1679 N N . GLN A 1 223 ? 1.054 7.350 23.765 1.00 51.31 223 GLN A N 1
ATOM 1680 C CA . GLN A 1 223 ? 1.501 6.297 22.832 1.00 51.31 223 GLN A CA 1
ATOM 1681 C C . GLN A 1 223 ? 2.104 6.843 21.526 1.00 51.31 223 GLN A C 1
ATOM 1683 O O . GLN A 1 223 ? 2.315 6.080 20.584 1.00 51.31 223 GLN A O 1
ATOM 1688 N N . GLU A 1 224 ? 2.454 8.131 21.478 1.00 48.38 224 GLU A N 1
ATOM 1689 C CA . GLU A 1 224 ? 3.254 8.757 20.408 1.00 48.38 224 GLU A CA 1
ATOM 1690 C C . GLU A 1 224 ? 4.728 8.296 20.391 1.00 48.38 224 GLU A C 1
ATOM 1692 O O . GLU A 1 224 ? 5.610 8.985 19.884 1.00 48.38 224 GLU A O 1
ATOM 1697 N N . VAL A 1 225 ? 5.028 7.102 20.915 1.00 43.88 225 VAL A N 1
ATOM 1698 C CA . VAL A 1 225 ? 6.323 6.469 20.672 1.00 43.88 225 VAL A CA 1
ATOM 1699 C C . VAL A 1 225 ? 6.311 5.970 19.234 1.00 43.88 225 VAL A C 1
ATOM 1701 O O . VAL A 1 225 ? 5.642 4.997 18.881 1.00 43.88 225 VAL A O 1
ATOM 1704 N N . VAL A 1 226 ? 7.032 6.725 18.414 1.00 46.94 226 VAL A N 1
ATOM 1705 C CA . VAL A 1 226 ? 7.372 6.507 17.013 1.00 46.94 226 VAL A CA 1
ATOM 1706 C C . VAL A 1 226 ? 7.841 5.064 16.806 1.00 46.94 226 VAL A C 1
ATOM 1708 O O . VAL A 1 226 ? 9.017 4.746 16.947 1.00 46.94 226 VAL A O 1
ATOM 1711 N N . ASN A 1 227 ? 6.918 4.169 16.453 1.00 40.94 227 ASN A N 1
ATOM 1712 C CA . ASN A 1 227 ? 7.307 2.957 15.745 1.00 40.94 227 ASN A CA 1
ATOM 1713 C C . ASN A 1 227 ? 7.838 3.384 14.369 1.00 40.94 227 ASN A C 1
ATOM 1715 O O . ASN A 1 227 ? 7.336 4.345 13.787 1.00 40.94 227 ASN A O 1
ATOM 1719 N N . GLU A 1 228 ? 8.840 2.659 13.871 1.00 41.50 228 GLU A N 1
ATOM 1720 C CA . GLU A 1 228 ? 9.724 2.908 12.709 1.00 41.50 228 GLU A CA 1
ATOM 1721 C C . GLU A 1 228 ? 9.042 3.180 11.343 1.00 41.50 228 GLU A C 1
ATOM 1723 O O . GLU A 1 228 ? 9.678 3.125 10.294 1.00 41.50 228 GLU A O 1
ATOM 1728 N N . THR A 1 229 ? 7.740 3.452 11.316 1.00 43.59 229 THR A N 1
ATOM 1729 C CA . THR A 1 229 ? 6.930 3.710 10.123 1.00 43.59 229 THR A CA 1
ATOM 1730 C C . THR A 1 229 ? 6.478 5.163 9.975 1.00 43.59 229 THR A C 1
ATOM 1732 O O . THR A 1 229 ? 5.624 5.416 9.141 1.00 43.59 229 THR A O 1
ATOM 1735 N N . GLY A 1 230 ? 7.035 6.124 10.716 1.00 43.78 230 GLY A N 1
ATOM 1736 C CA . GLY A 1 230 ? 6.682 7.546 10.581 1.00 43.78 230 GLY A CA 1
ATOM 1737 C C . GLY A 1 230 ? 5.379 7.944 11.303 1.00 43.78 230 GLY A C 1
ATOM 1738 O O . GLY A 1 230 ? 4.748 7.103 11.947 1.00 43.78 230 GLY A O 1
ATOM 1739 N N . PRO A 1 231 ? 4.965 9.225 11.227 1.00 52.19 231 PRO A N 1
ATOM 1740 C CA . PRO A 1 231 ? 3.875 9.828 12.013 1.00 52.19 231 PRO A CA 1
ATOM 1741 C C . PRO A 1 231 ? 2.464 9.412 11.549 1.00 52.19 231 PRO A C 1
ATOM 1743 O O . PRO A 1 231 ? 1.510 10.188 11.620 1.00 52.19 231 PRO A O 1
ATOM 1746 N N . HIS A 1 232 ? 2.299 8.209 11.006 1.00 60.06 232 HIS A N 1
ATOM 1747 C CA . HIS A 1 232 ? 1.058 7.824 10.346 1.00 60.06 232 HIS A CA 1
ATOM 1748 C C . HIS A 1 232 ? 0.068 7.239 11.358 1.00 60.06 232 HIS A C 1
ATOM 1750 O O . HIS A 1 232 ? 0.293 6.191 11.963 1.00 60.06 232 HIS A O 1
ATOM 1756 N N . GLN A 1 233 ? -1.045 7.951 11.548 1.00 69.31 233 GLN A N 1
ATOM 1757 C CA . GLN A 1 233 ? -2.108 7.671 12.522 1.00 69.31 233 GLN A CA 1
ATOM 1758 C C . GLN A 1 233 ? -3.022 6.502 12.105 1.00 69.31 233 GLN A C 1
ATOM 1760 O O . GLN A 1 233 ? -4.219 6.489 12.406 1.00 69.31 233 GLN A O 1
ATOM 1765 N N . ASP A 1 234 ? -2.475 5.509 11.404 1.00 83.06 234 ASP A N 1
ATOM 1766 C CA . ASP A 1 234 ? -3.237 4.375 10.893 1.00 83.06 234 ASP A CA 1
ATOM 1767 C C . ASP A 1 234 ? -3.938 3.652 12.0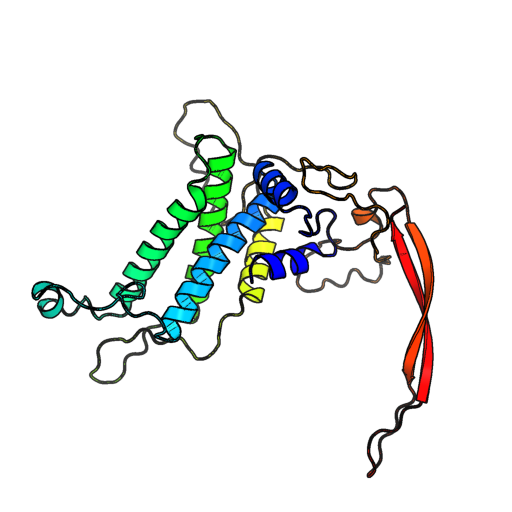47 1.00 83.06 234 ASP A C 1
ATOM 1769 O O . ASP A 1 234 ? -3.381 3.445 13.134 1.00 83.06 234 ASP A O 1
ATOM 1773 N N . GLY A 1 235 ? -5.212 3.337 11.823 1.00 86.25 235 GLY A N 1
ATOM 1774 C CA . GLY A 1 235 ? -6.076 2.677 12.794 1.00 86.25 235 GLY A CA 1
ATOM 1775 C C . GLY A 1 235 ? -6.610 3.580 13.901 1.00 86.25 235 GLY A C 1
ATOM 1776 O O . GLY A 1 235 ? -7.538 3.158 14.591 1.00 86.25 235 GLY A O 1
ATOM 1777 N N . ALA A 1 236 ? -6.098 4.804 14.070 1.00 89.81 236 ALA A N 1
ATOM 1778 C CA . ALA A 1 236 ? -6.577 5.709 15.109 1.00 89.81 236 ALA A CA 1
ATOM 1779 C C . ALA A 1 236 ? -8.049 6.072 14.874 1.00 89.81 236 ALA A C 1
ATOM 1781 O O . ALA A 1 236 ? -8.422 6.470 13.768 1.00 89.81 236 ALA A O 1
ATOM 1782 N N . CYS A 1 237 ? -8.885 5.976 15.913 1.00 91.62 237 CYS A N 1
ATOM 1783 C CA . CYS A 1 237 ? -10.317 6.284 15.793 1.00 91.62 237 CYS A CA 1
ATOM 1784 C C . CYS A 1 237 ? -10.569 7.708 15.265 1.00 91.62 237 CYS A C 1
ATOM 1786 O O . CYS A 1 237 ? -11.472 7.903 14.456 1.00 91.62 237 CYS A O 1
ATOM 1788 N N . GLN A 1 238 ? -9.728 8.678 15.646 1.00 87.94 238 GLN A N 1
ATOM 1789 C CA . GLN A 1 238 ? -9.823 10.069 15.188 1.00 87.94 238 GLN A CA 1
ATOM 1790 C C . GLN A 1 238 ? -9.755 10.201 13.658 1.00 87.94 238 GLN A C 1
ATOM 1792 O O . GLN A 1 238 ? -10.505 10.983 13.081 1.00 87.94 238 GLN A O 1
ATOM 1797 N N . TYR A 1 239 ? -8.903 9.408 13.004 1.00 88.31 239 TYR A N 1
ATOM 1798 C CA . TYR A 1 239 ? -8.728 9.431 11.552 1.00 88.31 239 TYR A CA 1
ATOM 1799 C C . TYR A 1 239 ? -9.666 8.443 10.845 1.00 88.31 239 TYR A C 1
ATOM 1801 O O . TYR A 1 239 ? -10.361 8.789 9.888 1.00 88.31 239 TYR A O 1
ATOM 1809 N N . LEU A 1 240 ? -9.739 7.202 11.336 1.00 92.31 240 LEU A N 1
ATOM 1810 C CA . LEU A 1 240 ? -10.488 6.136 10.675 1.00 92.31 240 LEU A CA 1
ATOM 1811 C C . LEU A 1 240 ? -12.006 6.370 10.713 1.00 92.31 240 LEU A C 1
ATOM 1813 O O . LEU A 1 240 ? -12.700 6.025 9.756 1.00 92.31 240 LEU A O 1
ATOM 1817 N N . CYS A 1 241 ? -12.526 6.966 11.791 1.00 94.38 241 CYS A N 1
ATOM 1818 C CA . CYS A 1 241 ? -13.964 7.171 11.973 1.00 94.38 241 CYS A CA 1
ATOM 1819 C C . CYS A 1 241 ? -14.478 8.505 11.417 1.00 94.38 241 CYS A C 1
ATOM 1821 O O . CYS A 1 241 ? -15.675 8.773 11.516 1.00 94.38 241 CYS A O 1
ATOM 1823 N N . CYS A 1 242 ? -13.608 9.323 10.815 1.00 93.38 242 CYS A N 1
ATOM 1824 C CA . CYS A 1 242 ? -13.995 10.535 10.087 1.00 93.38 242 CYS A CA 1
ATOM 1825 C C . CYS A 1 242 ? -14.866 11.500 10.911 1.00 93.38 242 CYS A C 1
ATOM 1827 O O . CYS A 1 242 ? -15.863 12.023 10.422 1.00 93.38 242 CYS A O 1
ATOM 1829 N N . GLY A 1 243 ? -14.560 11.649 12.203 1.00 91.94 243 GLY A N 1
ATOM 1830 C CA . GLY A 1 243 ? -15.314 12.516 13.114 1.00 91.94 243 GLY A CA 1
ATOM 1831 C C . GLY A 1 243 ? -16.696 12.005 13.545 1.00 91.94 243 GLY A C 1
ATOM 1832 O O . GLY A 1 243 ? -17.313 12.631 14.400 1.00 91.94 243 GLY A O 1
ATOM 1833 N N . ARG A 1 244 ? -17.178 10.855 13.048 1.00 94.56 244 ARG A N 1
ATOM 1834 C CA . ARG A 1 244 ? -18.498 10.301 13.426 1.00 94.56 244 ARG A CA 1
ATOM 1835 C C . ARG A 1 244 ? -18.560 9.755 14.855 1.00 94.56 244 ARG A C 1
ATOM 1837 O O . ARG A 1 244 ? -19.639 9.453 15.349 1.00 94.56 244 ARG A O 1
ATOM 1844 N N . GLY A 1 245 ? -17.411 9.614 15.510 1.00 93.38 245 GLY A N 1
ATOM 1845 C CA . GLY A 1 245 ? -17.279 8.972 16.813 1.00 93.38 245 GLY A CA 1
ATOM 1846 C C . GLY A 1 245 ? -17.190 7.447 16.724 1.00 93.38 245 GLY A C 1
ATOM 1847 O O . GLY A 1 245 ? -17.128 6.849 15.645 1.00 93.38 245 GLY A O 1
ATOM 1848 N N . GLN A 1 246 ? -17.161 6.812 17.894 1.00 94.62 246 GLN A N 1
ATOM 1849 C CA . GLN A 1 246 ? -16.946 5.376 18.034 1.00 94.62 246 GLN A CA 1
ATOM 1850 C C . GLN A 1 246 ? -17.822 4.787 19.138 1.00 94.62 246 GLN A C 1
ATOM 1852 O O . GLN A 1 246 ? -17.974 5.372 20.211 1.00 94.62 246 GLN A O 1
ATOM 1857 N N . ARG A 1 247 ? -18.343 3.583 18.893 1.00 95.75 247 ARG A N 1
ATOM 1858 C CA . ARG A 1 247 ? -18.915 2.710 19.927 1.00 95.75 247 ARG A CA 1
ATOM 1859 C C . ARG A 1 247 ? -17.845 1.757 20.443 1.00 95.75 247 ARG A C 1
ATOM 1861 O O . ARG A 1 247 ? -16.873 1.488 19.739 1.00 95.75 247 ARG A O 1
ATOM 1868 N N . PHE A 1 248 ? -18.027 1.210 21.641 1.00 94.69 248 PHE A N 1
ATOM 1869 C CA . PHE A 1 248 ? -17.143 0.167 22.154 1.00 94.69 248 PHE A CA 1
ATOM 1870 C C . PHE A 1 248 ? -17.907 -1.075 22.595 1.00 94.69 248 PHE A C 1
ATOM 1872 O O . PHE A 1 248 ? -19.035 -0.996 23.072 1.00 94.69 248 PHE A O 1
ATOM 1879 N N . GLU A 1 249 ? -17.252 -2.220 22.459 1.00 94.38 249 GLU A N 1
ATOM 1880 C CA . GLU A 1 249 ? -17.694 -3.500 23.000 1.00 94.38 249 GLU A CA 1
ATOM 1881 C C . GLU A 1 249 ? -16.659 -3.993 24.013 1.00 94.38 249 GLU A C 1
ATOM 1883 O O . GLU A 1 249 ? -15.447 -3.848 23.818 1.00 94.38 249 GLU A O 1
ATOM 1888 N N . THR A 1 250 ? -17.128 -4.564 25.119 1.00 93.94 250 THR A N 1
ATOM 1889 C CA . THR A 1 250 ? -16.253 -5.113 26.156 1.00 93.94 250 THR A CA 1
ATOM 1890 C C . THR A 1 250 ? -15.977 -6.580 25.856 1.00 93.94 250 THR A C 1
ATOM 1892 O O . THR A 1 250 ? -16.891 -7.399 25.848 1.00 93.94 250 THR A O 1
ATOM 1895 N N . PHE A 1 251 ? -14.709 -6.921 25.639 1.00 90.50 251 PHE A N 1
ATOM 1896 C CA . PHE A 1 251 ? -14.270 -8.275 25.325 1.00 90.50 251 PHE A CA 1
ATOM 1897 C C . PHE A 1 251 ? -13.410 -8.842 26.457 1.00 90.50 251 PHE A C 1
ATOM 1899 O O . PHE A 1 251 ? -12.395 -8.251 26.837 1.00 90.50 251 PHE A O 1
ATOM 1906 N N . ARG A 1 252 ? -13.806 -10.001 26.994 1.00 93.44 252 ARG A N 1
ATOM 1907 C CA . ARG A 1 252 ? -13.058 -10.724 28.031 1.00 93.44 252 ARG A CA 1
ATOM 1908 C C . ARG A 1 252 ? -12.249 -11.846 27.383 1.00 93.44 252 ARG A C 1
ATOM 1910 O O . ARG A 1 252 ? -12.803 -12.881 27.031 1.00 93.44 252 ARG A O 1
ATOM 1917 N N . SER A 1 253 ? -10.939 -11.654 27.243 1.00 90.81 253 SER A N 1
ATOM 1918 C CA . SER A 1 253 ? -10.037 -12.642 26.634 1.00 90.81 253 SER A CA 1
ATOM 1919 C C . SER A 1 253 ? -9.241 -13.406 27.697 1.00 90.81 253 SER A C 1
ATOM 1921 O O . SER A 1 253 ? -8.643 -12.759 28.568 1.00 90.81 253 SER A O 1
ATOM 1923 N N . PRO A 1 254 ? -9.177 -14.749 27.638 1.00 94.56 254 PRO A N 1
ATOM 1924 C CA . PRO A 1 254 ? -8.269 -15.509 28.485 1.00 94.56 254 PRO A CA 1
ATOM 1925 C C . PRO A 1 254 ? -6.813 -15.265 28.061 1.00 94.56 254 PRO A C 1
ATOM 1927 O O . PRO A 1 254 ? -6.517 -15.142 26.873 1.00 94.56 254 PRO A O 1
ATOM 1930 N N . TYR A 1 255 ? -5.896 -15.216 29.022 1.00 92.94 255 TYR A N 1
ATOM 1931 C CA . TYR A 1 255 ? -4.454 -15.180 28.769 1.00 92.94 255 TYR A CA 1
ATOM 1932 C C . TYR A 1 255 ? -3.704 -15.988 29.832 1.00 92.94 255 TYR A C 1
ATOM 1934 O O . TYR A 1 255 ? -4.232 -16.266 30.912 1.00 92.94 255 TYR A O 1
ATOM 1942 N N . LYS A 1 256 ? -2.473 -16.398 29.519 1.00 94.50 256 LYS A N 1
ATOM 1943 C CA . LYS A 1 256 ? -1.615 -17.108 30.470 1.00 94.50 256 LYS A CA 1
ATOM 1944 C C . LYS A 1 256 ? -0.919 -16.109 31.384 1.00 94.50 256 LYS A C 1
ATOM 1946 O O . LYS A 1 256 ? -0.303 -15.158 30.913 1.00 94.50 256 LYS A O 1
ATOM 1951 N N . CYS A 1 257 ? -1.051 -16.324 32.683 1.00 93.94 257 CYS A N 1
ATOM 1952 C CA . CYS A 1 257 ? -0.519 -15.468 33.73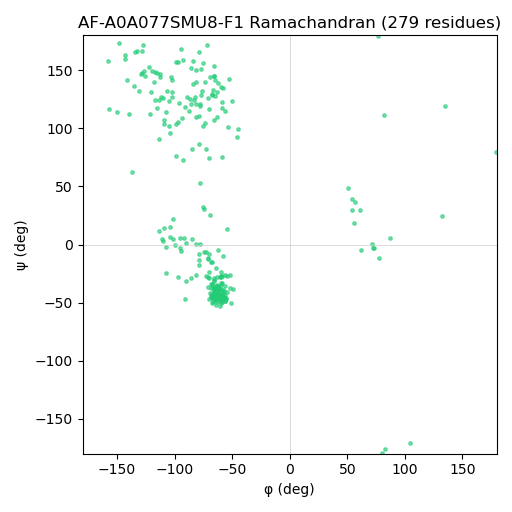5 1.00 93.94 257 CYS A CA 1
ATOM 1953 C C . CYS A 1 257 ? 0.156 -16.328 34.805 1.00 93.94 257 CYS A C 1
ATOM 1955 O O . CYS A 1 257 ? -0.065 -17.542 34.855 1.00 93.94 257 CYS A O 1
ATOM 1957 N N . LEU A 1 258 ? 0.948 -15.685 35.672 1.00 94.25 258 LEU A N 1
ATOM 1958 C CA . LEU A 1 258 ? 1.570 -16.331 36.835 1.00 94.25 258 LEU A CA 1
ATOM 1959 C C . LEU A 1 258 ? 2.295 -17.629 36.445 1.00 94.25 258 LEU A C 1
ATOM 1961 O O . LEU A 1 258 ? 2.067 -18.693 37.015 1.00 94.25 258 LEU A O 1
ATOM 1965 N N . CYS A 1 259 ? 3.111 -17.544 35.395 1.00 95.12 259 CYS A N 1
ATOM 1966 C CA . CYS A 1 259 ? 3.855 -18.681 34.883 1.00 95.12 259 CYS A CA 1
ATOM 1967 C C . CYS A 1 259 ? 5.063 -18.973 35.774 1.00 95.12 259 CYS A C 1
ATOM 1969 O O . CYS A 1 259 ? 5.871 -18.080 36.023 1.00 95.12 259 CYS A O 1
ATOM 1971 N N . SER A 1 260 ? 5.213 -20.225 36.199 1.00 94.19 260 SER A N 1
ATOM 1972 C CA . SER A 1 260 ? 6.418 -20.730 36.853 1.00 94.19 260 SER A CA 1
ATOM 1973 C C . SER A 1 260 ? 7.069 -21.823 36.010 1.00 94.19 260 SER A C 1
ATOM 1975 O O . SER A 1 260 ? 6.405 -22.557 35.270 1.00 94.19 260 SER A O 1
ATOM 1977 N N . TRP A 1 261 ? 8.394 -21.904 36.097 1.00 95.31 261 TRP A N 1
ATOM 1978 C CA . TRP A 1 261 ? 9.182 -22.923 35.416 1.00 95.31 261 TRP A CA 1
ATOM 1979 C C . TRP A 1 261 ? 9.623 -24.013 36.396 1.00 95.31 261 TRP A C 1
ATOM 1981 O O . TRP A 1 261 ? 9.913 -23.738 37.559 1.00 95.31 261 TRP A O 1
ATOM 1991 N N . SER A 1 262 ? 9.668 -25.253 35.913 1.00 91.19 262 SER A N 1
ATOM 1992 C CA . SER A 1 262 ? 10.167 -26.416 36.646 1.00 91.19 262 SER A CA 1
ATOM 1993 C C . SER A 1 262 ? 10.809 -27.420 35.685 1.00 91.19 262 SER A C 1
ATOM 1995 O O . SER A 1 262 ? 10.673 -27.294 34.469 1.00 91.19 262 SER A O 1
ATOM 1997 N N . ILE A 1 263 ? 11.430 -28.470 36.229 1.00 91.38 263 ILE A N 1
ATOM 1998 C CA . ILE A 1 263 ? 12.028 -29.572 35.452 1.00 91.38 263 ILE A CA 1
ATOM 1999 C C . ILE A 1 263 ? 10.978 -30.281 34.568 1.00 91.38 263 ILE A C 1
ATOM 2001 O O . ILE A 1 263 ? 11.302 -30.782 33.499 1.00 91.38 263 ILE A O 1
ATOM 2005 N N . ALA A 1 264 ? 9.700 -30.258 34.965 1.00 90.81 264 ALA A N 1
ATOM 2006 C CA . ALA A 1 264 ? 8.584 -30.795 34.182 1.00 90.81 264 ALA A CA 1
ATOM 2007 C C . ALA A 1 264 ? 8.015 -29.806 33.135 1.00 90.81 264 ALA A C 1
ATOM 2009 O O . ALA A 1 264 ? 7.003 -30.100 32.502 1.00 90.81 264 ALA A O 1
ATOM 2010 N N . GLY A 1 265 ? 8.627 -28.627 32.964 1.00 92.12 265 GLY A N 1
ATOM 2011 C CA . GLY A 1 265 ? 8.206 -27.582 32.025 1.00 92.12 265 GLY A CA 1
ATOM 2012 C C . GLY A 1 265 ? 7.502 -26.384 32.677 1.00 92.12 265 GLY A C 1
ATOM 2013 O O . GLY A 1 265 ? 7.482 -26.225 33.902 1.00 92.12 265 GLY A O 1
ATOM 2014 N N . PHE A 1 266 ? 6.938 -25.514 31.830 1.00 94.00 266 PHE A N 1
ATOM 2015 C CA . PHE A 1 266 ? 6.187 -24.323 32.242 1.00 94.00 266 PHE A CA 1
ATOM 2016 C C . PHE A 1 266 ? 4.782 -24.678 32.740 1.00 94.00 266 PHE A C 1
ATOM 2018 O O . PHE A 1 266 ? 4.020 -25.357 32.049 1.00 94.00 266 PHE A O 1
ATOM 2025 N N . LYS A 1 267 ? 4.400 -24.137 33.900 1.00 94.31 267 LYS A N 1
ATOM 2026 C CA . LYS A 1 267 ? 3.022 -24.155 34.409 1.00 94.31 267 LYS A CA 1
ATOM 2027 C C . LYS A 1 267 ? 2.512 -22.723 34.526 1.00 94.31 267 LYS A C 1
ATOM 2029 O O . LYS A 1 267 ? 3.122 -21.907 35.201 1.00 94.31 267 LYS A O 1
ATOM 2034 N N . CYS A 1 268 ? 1.386 -22.424 33.883 1.00 96.06 268 CYS A N 1
ATOM 2035 C CA . CYS A 1 268 ? 0.745 -21.107 33.919 1.00 96.06 268 CYS A CA 1
ATOM 2036 C C . CYS A 1 268 ? -0.728 -21.236 34.303 1.00 96.06 268 CYS A C 1
ATOM 2038 O O . CYS A 1 268 ? -1.402 -22.184 33.887 1.00 96.06 268 CYS A O 1
ATOM 2040 N N . GLN A 1 269 ? -1.253 -20.236 35.004 1.00 96.19 269 GLN A N 1
ATOM 2041 C CA . GLN A 1 269 ? -2.685 -20.110 35.261 1.00 96.19 269 GLN A CA 1
ATOM 2042 C C . GLN A 1 269 ? -3.389 -19.432 34.076 1.00 96.19 269 GLN A C 1
ATOM 2044 O O . GLN A 1 269 ? -2.765 -18.738 33.266 1.00 96.19 269 GLN A O 1
ATOM 2049 N N . THR A 1 270 ? -4.701 -19.646 33.953 1.00 96.00 270 THR A N 1
ATOM 2050 C CA . THR A 1 270 ? -5.532 -18.941 32.968 1.00 96.00 270 THR A CA 1
ATOM 2051 C C . THR A 1 270 ? -6.209 -17.762 33.662 1.00 96.00 270 THR A C 1
ATOM 2053 O O . THR A 1 270 ? -7.147 -17.951 34.430 1.00 96.00 270 THR A O 1
ATOM 2056 N N . CYS A 1 271 ? -5.727 -16.552 33.389 1.00 95.69 271 CYS A N 1
ATOM 2057 C CA . CYS A 1 271 ? -6.359 -15.309 33.824 1.00 95.69 271 CYS A CA 1
ATOM 2058 C C . CYS A 1 271 ? -7.279 -14.767 32.729 1.00 95.69 271 CYS A C 1
ATOM 2060 O O . CYS A 1 271 ? -7.225 -15.191 31.574 1.00 95.69 271 CYS A O 1
ATOM 2062 N N . HIS A 1 272 ? -8.093 -13.772 33.078 1.00 94.69 272 HIS A N 1
ATOM 2063 C CA . HIS A 1 272 ? -8.928 -13.055 32.124 1.00 94.69 272 HIS A CA 1
ATOM 2064 C C . HIS A 1 272 ? -8.577 -11.574 32.119 1.00 94.69 272 HIS A C 1
ATOM 2066 O O . HIS A 1 272 ? -8.527 -10.946 33.172 1.00 94.69 272 HIS A O 1
ATOM 2072 N N . ALA A 1 273 ? -8.378 -11.018 30.928 1.00 91.75 273 ALA A N 1
ATOM 2073 C CA . ALA A 1 273 ? -8.253 -9.583 30.728 1.00 91.75 273 ALA A CA 1
ATOM 2074 C C . ALA A 1 273 ? -9.527 -9.062 30.065 1.00 91.75 273 ALA A C 1
ATOM 2076 O O . ALA A 1 273 ? -9.987 -9.617 29.065 1.00 91.75 273 ALA A O 1
ATOM 2077 N N . THR A 1 274 ? -10.076 -7.982 30.610 1.00 91.62 274 THR A N 1
ATOM 2078 C CA . THR A 1 274 ? -11.196 -7.259 30.008 1.00 91.62 274 THR A CA 1
ATOM 2079 C C . THR A 1 274 ? -10.640 -6.092 29.204 1.00 91.62 274 THR A C 1
ATOM 2081 O O . THR A 1 274 ? -9.935 -5.244 29.750 1.00 91.62 274 THR A O 1
ATOM 2084 N N . ARG A 1 275 ? -10.928 -6.045 27.903 1.00 89.56 275 ARG A N 1
ATOM 2085 C CA . ARG A 1 275 ? -10.481 -4.976 26.999 1.00 89.56 275 ARG A CA 1
ATOM 2086 C C . ARG A 1 275 ? -11.672 -4.369 26.271 1.00 89.56 275 ARG A C 1
ATOM 2088 O O . ARG A 1 275 ? -12.612 -5.076 25.923 1.00 89.56 275 ARG A O 1
ATOM 2095 N N . ARG A 1 276 ? -11.620 -3.059 26.022 1.00 91.25 276 ARG A N 1
ATOM 2096 C CA . ARG A 1 276 ? -12.595 -2.364 25.171 1.00 91.25 276 ARG A CA 1
ATOM 2097 C C . ARG A 1 276 ? -12.116 -2.400 23.724 1.00 91.25 276 ARG A C 1
ATOM 2099 O O . ARG A 1 276 ? -10.980 -2.020 23.444 1.00 91.25 276 ARG A O 1
ATOM 2106 N N . LEU A 1 277 ? -12.973 -2.869 22.828 1.00 92.25 277 LEU A N 1
ATOM 2107 C CA . LEU A 1 277 ? -12.773 -2.822 21.383 1.00 92.25 277 LEU A CA 1
ATOM 2108 C C . LEU A 1 277 ? -13.619 -1.687 20.822 1.00 92.25 277 LEU A C 1
ATOM 2110 O O . LEU A 1 277 ? -14.812 -1.645 21.099 1.00 92.25 277 LEU A O 1
ATOM 2114 N N . TYR A 1 278 ? -13.015 -0.780 20.058 1.00 93.81 278 TYR A N 1
ATOM 2115 C CA . TYR A 1 278 ? -13.698 0.389 19.508 1.00 93.81 278 TYR A CA 1
ATOM 2116 C C . TYR A 1 278 ? -14.034 0.177 18.036 1.00 93.81 278 TYR A C 1
ATOM 2118 O O . TYR A 1 278 ? -13.231 -0.388 17.292 1.00 93.81 278 TYR A O 1
ATOM 2126 N N . PHE A 1 279 ? -15.206 0.648 17.623 1.00 95.69 279 PHE A N 1
ATOM 2127 C CA . PHE A 1 279 ? -15.717 0.536 16.262 1.00 95.69 279 PHE A CA 1
ATOM 2128 C C . PHE A 1 279 ? -16.319 1.865 15.810 1.00 95.69 279 PHE A C 1
ATOM 2130 O O . PHE A 1 279 ? -17.059 2.494 16.568 1.00 95.69 279 PHE A O 1
ATOM 2137 N N . CYS A 1 280 ? -16.029 2.274 14.578 1.00 96.19 280 CYS A N 1
ATOM 2138 C CA . CYS A 1 280 ? -16.550 3.517 14.016 1.00 96.19 280 CYS A CA 1
ATOM 2139 C C . CYS A 1 280 ? -18.075 3.486 13.851 1.00 96.19 280 CYS A C 1
ATOM 2141 O O . CYS A 1 280 ? -18.637 2.455 13.461 1.00 96.19 280 CYS A O 1
ATOM 2143 N N . LEU A 1 281 ? -18.721 4.623 14.129 1.00 95.50 281 LEU A N 1
ATOM 2144 C CA . LEU A 1 281 ? -20.167 4.813 13.964 1.00 95.50 281 LEU A CA 1
ATOM 2145 C C . LEU A 1 281 ? -20.600 4.977 12.502 1.00 95.50 281 LEU A C 1
ATOM 2147 O O . LEU A 1 281 ? -19.771 5.400 11.653 1.00 95.50 281 LEU A O 1
#

Foldseek 3Di:
DLLVLQQVLQVQPLFRSDFPPPLLVVLLLQQQALSVLLSLLSVLLVVLLVLVVCLLVVVDDDQLQFDDPPDPVCVVVVPSQAPVNSLVSNLVSSVVVLVVVLVVCPDPDVSSVLSSLSSVLSNVLNSVVQPVQWDFDDDVPDHTDGDGHPDRPDSSVSSLVSVVLSVVEEEDDDDPDDDPDDPPPCPDSHRYGNDHDDQQDCDSSSSHHHLAFPWADDDDPVPPPDDPSPPDRGRHCCRSQVPQDKDKDKDKDWDWDPWDADPVGIDTDIDIDIDIIIGHD